Protein AF-A0A944D0E1-F1 (afdb_monomer)

Nearest PDB structures (foldseek):
  8qzp-assembly1_A  TM=6.921E-01  e=5.149E-03  Ananas comosus
  8gmf-assembly4_H  TM=6.195E-01  e=2.516E-02  Mycobacterium tuberculosis H37Rv
  8s97-assembly1_A-2  TM=7.327E-01  e=6.931E-02  Mycobacterium tuberculosis H37Rv
  8rz0-assembly1_A  TM=4.735E-01  e=7.736E+00  synthetic construct

Solvent-accessible surface area (backbone atoms only — not comparable to full-atom values): 18863 Å² total; per-residue (Å²): 140,82,71,58,66,73,52,46,46,52,49,49,50,52,54,46,49,49,53,45,51,53,53,35,55,78,67,66,47,56,80,40,68,66,52,39,52,51,52,51,54,48,52,52,55,73,66,52,71,88,48,72,65,57,47,55,55,54,50,51,52,51,50,50,54,50,36,54,51,30,43,76,70,69,34,50,66,60,28,51,54,48,49,47,51,53,50,56,48,51,51,55,46,57,60,67,59,81,51,96,65,71,74,81,84,77,46,45,34,42,62,56,96,93,43,46,29,40,46,82,29,47,46,85,60,45,43,64,53,86,46,58,62,59,50,56,31,33,43,70,76,41,84,53,71,66,48,54,53,38,28,55,52,24,22,60,60,22,40,60,73,49,73,70,57,49,50,52,38,54,48,31,50,77,70,65,55,53,70,69,58,48,52,40,52,53,31,50,52,52,52,74,69,61,78,63,62,42,43,64,71,38,53,82,50,93,89,51,55,73,66,58,38,48,53,21,44,46,49,48,43,26,56,50,27,19,48,50,18,37,52,41,39,50,49,20,44,54,75,25,91,93,39,55,36,72,86,61,35,58,100,79,50,41,70,64,57,29,32,41,33,18,24,57,52,94,66,54,73,68,54,51,52,51,53,44,33,52,52,52,65,64,68,61,72,41,76,37,75,28,54,44,38,25,48,54,34,44,74,74,39,32,28,64,44,58,13,49,41,53,13,48,73,59,29,67,38,61,95,51,68,31,42,62,58,49,53,51,50,52,52,52,49,53,74,69,63,75,67,78,81,72,86,125

Structure (mmCIF, N/CA/C/O backbone):
data_AF-A0A944D0E1-F1
#
_entry.id   AF-A0A944D0E1-F1
#
loop_
_atom_site.group_PDB
_atom_site.id
_atom_site.type_symbol
_atom_site.label_atom_id
_atom_site.label_alt_id
_atom_site.label_comp_id
_atom_site.label_asym_id
_atom_site.label_entity_id
_atom_site.label_seq_id
_atom_site.pdbx_PDB_ins_code
_atom_site.Cartn_x
_atom_site.Cartn_y
_atom_site.Cartn_z
_atom_site.occupancy
_atom_site.B_iso_or_equiv
_atom_site.auth_seq_id
_atom_site.auth_comp_id
_atom_site.auth_asym_id
_atom_site.auth_atom_id
_atom_site.pdbx_PDB_model_num
ATOM 1 N N . MET A 1 1 ? 12.130 14.150 -18.061 1.00 33.00 1 MET A N 1
ATOM 2 C CA . MET A 1 1 ? 12.531 12.974 -18.877 1.00 33.00 1 MET A CA 1
ATOM 3 C C . MET A 1 1 ? 13.533 12.059 -18.146 1.00 33.00 1 MET A C 1
ATOM 5 O O . MET A 1 1 ? 14.531 11.668 -18.727 1.00 33.00 1 MET A O 1
ATOM 9 N N . LYS A 1 2 ? 13.286 11.690 -16.877 1.00 35.06 2 LYS A N 1
ATOM 10 C CA . LYS A 1 2 ? 14.261 10.972 -16.020 1.00 35.06 2 LYS A CA 1
ATOM 11 C C . LYS A 1 2 ? 13.824 9.551 -15.591 1.00 35.06 2 LYS A C 1
ATOM 13 O O . LYS A 1 2 ? 14.608 8.860 -14.962 1.00 35.06 2 LYS A O 1
ATOM 18 N N . SER A 1 3 ? 12.621 9.086 -15.965 1.00 35.12 3 SER A N 1
ATOM 19 C CA . SER A 1 3 ? 12.131 7.716 -15.681 1.00 35.12 3 SER A CA 1
ATOM 20 C C . SER A 1 3 ? 12.400 6.697 -16.796 1.00 35.12 3 SER A C 1
ATOM 22 O O . SER A 1 3 ? 12.154 5.510 -16.613 1.00 35.12 3 SER A O 1
ATOM 24 N N . ARG A 1 4 ? 12.906 7.130 -17.960 1.00 37.34 4 ARG A N 1
ATOM 25 C CA . ARG A 1 4 ? 13.028 6.252 -19.134 1.00 37.34 4 ARG A CA 1
ATOM 26 C C . ARG A 1 4 ? 14.186 5.250 -19.021 1.00 37.34 4 ARG A C 1
ATOM 28 O O . ARG A 1 4 ? 13.999 4.116 -19.426 1.00 37.34 4 ARG A O 1
ATOM 35 N N . SER A 1 5 ? 15.334 5.590 -18.426 1.00 45.06 5 SER A N 1
ATOM 36 C CA . SER A 1 5 ? 16.509 4.690 -18.427 1.00 45.06 5 SER A CA 1
ATOM 37 C C . SER A 1 5 ? 16.342 3.441 -17.547 1.00 45.06 5 SER A C 1
ATOM 39 O O . SER A 1 5 ? 16.677 2.343 -17.983 1.00 45.06 5 SER A O 1
ATOM 41 N N . ASN A 1 6 ? 15.755 3.577 -16.349 1.00 45.25 6 ASN A N 1
ATOM 42 C CA . ASN A 1 6 ? 15.501 2.444 -15.444 1.00 45.25 6 ASN A CA 1
ATOM 43 C C . ASN A 1 6 ? 14.431 1.470 -15.971 1.00 45.25 6 ASN A C 1
ATOM 45 O O . ASN A 1 6 ? 14.487 0.277 -15.683 1.00 45.25 6 ASN A O 1
ATOM 49 N N . ILE A 1 7 ? 13.473 1.973 -16.756 1.00 54.41 7 ILE A N 1
ATOM 50 C CA . ILE A 1 7 ? 12.466 1.152 -17.442 1.00 54.41 7 ILE A CA 1
ATOM 51 C C . ILE A 1 7 ? 13.093 0.449 -18.656 1.00 54.41 7 ILE A C 1
ATOM 53 O O . ILE A 1 7 ? 12.793 -0.713 -18.916 1.00 54.41 7 ILE A O 1
ATOM 57 N N . VAL A 1 8 ? 14.008 1.119 -19.364 1.00 59.72 8 VAL A N 1
ATOM 58 C CA . VAL A 1 8 ? 14.635 0.598 -20.586 1.00 59.72 8 VAL A CA 1
ATOM 59 C C . VAL A 1 8 ? 15.525 -0.611 -20.310 1.00 59.72 8 VAL A C 1
ATOM 61 O O . VAL A 1 8 ? 15.354 -1.619 -20.988 1.00 59.72 8 VAL A O 1
ATOM 64 N N . TRP A 1 9 ? 16.420 -0.587 -19.312 1.00 65.62 9 TRP A N 1
ATOM 65 C CA . TRP A 1 9 ? 17.291 -1.751 -19.082 1.00 65.62 9 TRP A CA 1
ATOM 66 C C . TRP A 1 9 ? 16.500 -2.977 -18.610 1.00 65.62 9 TRP A C 1
ATOM 68 O O . TRP A 1 9 ? 16.756 -4.070 -19.101 1.00 65.62 9 TRP A O 1
ATOM 78 N N . LYS A 1 10 ? 15.486 -2.809 -17.746 1.00 65.75 10 LYS A N 1
ATOM 79 C CA . LYS A 1 10 ? 14.598 -3.912 -17.339 1.00 65.75 10 LYS A CA 1
ATOM 80 C C . LYS A 1 10 ? 13.758 -4.446 -18.499 1.00 65.75 10 LYS A C 1
ATOM 82 O O . LYS A 1 10 ? 13.612 -5.656 -18.607 1.00 65.75 10 LYS A O 1
ATOM 87 N N . SER A 1 11 ? 13.251 -3.577 -19.377 1.00 63.34 11 SER A N 1
ATOM 88 C CA . SER A 1 11 ? 12.572 -4.004 -20.610 1.00 63.34 11 SER A CA 1
ATOM 89 C C . SER A 1 11 ? 13.511 -4.824 -21.488 1.00 63.34 11 SER A C 1
ATOM 91 O O . SER A 1 11 ? 13.128 -5.895 -21.941 1.00 63.34 11 SER A O 1
ATOM 93 N N . ILE A 1 12 ? 14.765 -4.381 -21.647 1.00 67.50 12 ILE A N 1
ATOM 94 C CA . ILE A 1 12 ? 15.793 -5.135 -22.371 1.00 67.50 12 ILE A CA 1
ATOM 95 C C . ILE A 1 12 ? 16.002 -6.500 -21.708 1.00 67.50 12 ILE A C 1
ATOM 97 O O . ILE A 1 12 ? 15.982 -7.503 -22.411 1.00 67.50 12 ILE A O 1
ATOM 101 N N . VAL A 1 13 ? 16.132 -6.580 -20.377 1.00 69.81 13 VAL A N 1
ATOM 102 C CA . VAL A 1 13 ? 16.257 -7.863 -19.656 1.00 69.81 13 VAL A CA 1
ATOM 103 C C . VAL A 1 13 ? 15.054 -8.777 -19.897 1.00 69.81 13 VAL A C 1
ATOM 105 O O . VAL A 1 13 ? 15.244 -9.952 -20.201 1.00 69.81 13 VAL A O 1
ATOM 108 N N . ILE A 1 14 ? 13.832 -8.255 -19.785 1.00 66.56 14 ILE A N 1
ATOM 109 C CA . ILE A 1 14 ? 12.594 -9.024 -19.976 1.00 66.56 14 ILE A CA 1
ATOM 110 C C . ILE A 1 14 ? 12.500 -9.541 -21.415 1.00 66.56 14 ILE A C 1
ATOM 112 O O . ILE A 1 14 ? 12.220 -10.720 -21.621 1.00 66.56 14 ILE A O 1
ATOM 116 N N . ASP A 1 15 ? 12.792 -8.704 -22.410 1.00 69.62 15 ASP A N 1
ATOM 117 C CA . ASP A 1 15 ? 12.773 -9.099 -23.821 1.00 69.62 15 ASP A CA 1
ATOM 118 C C . ASP A 1 15 ? 13.872 -10.119 -24.146 1.00 69.62 15 ASP A C 1
ATOM 120 O O . ASP A 1 15 ? 13.651 -11.057 -24.911 1.00 69.62 15 ASP A O 1
ATOM 124 N N . THR A 1 16 ? 15.050 -9.969 -23.535 1.00 70.44 16 THR A N 1
ATOM 125 C CA . THR A 1 16 ? 16.159 -10.935 -23.623 1.00 70.44 16 THR A CA 1
ATOM 126 C C . THR A 1 16 ? 15.729 -12.285 -23.073 1.00 70.44 16 THR A C 1
ATOM 128 O O . THR A 1 16 ? 15.915 -13.311 -23.719 1.00 70.44 16 THR A O 1
ATOM 131 N N . TYR A 1 17 ? 15.118 -12.280 -21.890 1.00 74.19 17 TYR A N 1
ATOM 132 C CA . TYR A 1 17 ? 14.636 -13.481 -21.232 1.00 74.19 17 TYR A CA 1
ATOM 133 C C . TYR A 1 17 ? 13.541 -14.176 -22.047 1.00 74.19 17 TYR A C 1
ATOM 135 O O . TYR A 1 17 ? 13.653 -15.376 -22.280 1.00 74.19 17 TYR A O 1
ATOM 143 N N . ARG A 1 18 ? 12.547 -13.438 -22.563 1.00 73.69 18 ARG A N 1
ATOM 144 C CA . ARG A 1 18 ? 11.500 -14.008 -23.430 1.00 73.69 18 ARG A CA 1
ATOM 145 C C . ARG A 1 18 ? 12.099 -14.696 -24.653 1.00 73.69 18 ARG A C 1
ATOM 147 O O . ARG A 1 18 ? 11.785 -15.851 -24.897 1.00 73.69 18 ARG A O 1
ATOM 154 N N . LYS A 1 19 ? 13.045 -14.047 -25.341 1.00 77.62 19 LYS A N 1
ATOM 155 C CA . LYS A 1 19 ? 13.747 -14.648 -26.489 1.00 77.62 19 LYS A CA 1
ATOM 156 C C . LYS A 1 19 ? 14.469 -15.943 -26.120 1.00 77.62 19 LYS A C 1
ATOM 158 O O . LYS A 1 19 ? 14.400 -16.904 -26.873 1.00 77.62 19 LYS A O 1
ATOM 163 N N . ILE A 1 20 ? 15.150 -15.979 -24.974 1.00 78.12 20 ILE A N 1
ATOM 164 C CA . ILE A 1 20 ? 15.855 -17.183 -24.509 1.00 78.12 20 ILE A CA 1
ATOM 165 C C . ILE A 1 20 ? 14.860 -18.301 -24.193 1.00 78.12 20 ILE A C 1
ATOM 167 O O . ILE A 1 20 ? 15.083 -19.433 -24.605 1.00 78.12 20 ILE A O 1
ATOM 171 N N . VAL A 1 21 ? 13.761 -18.000 -23.499 1.00 77.50 21 VAL A N 1
ATOM 172 C CA . VAL A 1 21 ? 12.719 -18.989 -23.185 1.00 77.50 21 VAL A CA 1
ATOM 173 C C . VAL A 1 21 ? 12.080 -19.533 -24.457 1.00 77.50 21 VAL A C 1
ATOM 175 O O . VAL A 1 21 ? 11.965 -20.747 -24.587 1.00 77.50 21 VAL A O 1
ATOM 178 N N . ASP A 1 22 ? 11.748 -18.670 -25.418 1.00 78.44 22 ASP A N 1
ATOM 179 C CA . ASP A 1 22 ? 11.188 -19.076 -26.709 1.00 78.44 22 ASP A CA 1
ATOM 180 C C . ASP A 1 22 ? 12.164 -19.992 -27.470 1.00 78.44 22 ASP A C 1
ATOM 182 O O . ASP A 1 22 ? 11.765 -21.022 -28.014 1.00 78.44 22 ASP A O 1
ATOM 186 N N . MET A 1 23 ? 13.465 -19.672 -27.448 1.00 83.31 23 MET A N 1
ATOM 187 C CA . MET A 1 23 ? 14.516 -20.501 -28.047 1.00 83.31 23 MET A CA 1
ATOM 188 C C . MET A 1 23 ? 14.662 -21.859 -27.344 1.00 83.31 23 MET A C 1
ATOM 190 O O . MET A 1 23 ? 14.756 -22.883 -28.018 1.00 83.31 23 MET A O 1
ATOM 194 N N . LEU A 1 24 ? 14.661 -21.892 -26.008 1.00 81.69 24 LEU A N 1
ATOM 195 C CA . LEU A 1 24 ? 14.749 -23.131 -25.227 1.00 81.69 24 LEU A CA 1
ATOM 196 C C . LEU A 1 24 ? 13.498 -24.010 -25.413 1.00 81.69 24 LEU A C 1
ATOM 198 O O . LEU A 1 24 ? 13.616 -25.231 -25.522 1.00 81.69 24 LEU A O 1
ATOM 202 N N . ALA A 1 25 ? 12.313 -23.398 -25.489 1.00 81.75 25 ALA A N 1
ATOM 203 C CA . ALA A 1 25 ? 11.046 -24.083 -25.731 1.00 81.75 25 ALA A CA 1
ATOM 204 C C . ALA A 1 25 ? 10.991 -24.697 -27.135 1.00 81.75 25 ALA A C 1
ATOM 206 O O . ALA A 1 25 ? 10.622 -25.860 -27.278 1.00 81.75 25 ALA A O 1
ATOM 207 N N . ALA A 1 26 ? 11.422 -23.953 -28.159 1.00 83.62 26 ALA A N 1
ATOM 208 C CA . ALA A 1 26 ? 11.447 -24.421 -29.546 1.00 83.62 26 ALA A CA 1
ATOM 209 C C . ALA A 1 26 ? 12.362 -25.640 -29.770 1.00 83.62 26 ALA A C 1
ATOM 211 O O . ALA A 1 26 ? 12.171 -26.377 -30.733 1.00 83.62 26 ALA A O 1
ATOM 212 N N . HIS A 1 27 ? 13.337 -25.856 -28.884 1.00 84.19 27 HIS A N 1
ATOM 213 C CA . HIS A 1 27 ? 14.268 -26.984 -28.940 1.00 84.19 27 HIS A CA 1
ATOM 214 C C . HIS A 1 27 ? 13.962 -28.073 -27.898 1.00 84.19 27 HIS A C 1
ATOM 216 O O . HIS A 1 27 ? 14.761 -28.991 -27.735 1.00 84.19 27 HIS A O 1
ATOM 222 N N . SER A 1 28 ? 12.833 -27.978 -27.182 1.00 83.75 28 SER A N 1
ATOM 223 C CA . SER A 1 28 ? 12.394 -28.955 -26.170 1.00 83.75 28 SER A CA 1
ATOM 224 C C . SER A 1 28 ? 13.426 -29.245 -25.069 1.00 83.75 28 SER A C 1
ATOM 226 O O . SER A 1 28 ? 13.434 -30.321 -24.482 1.00 83.75 28 SER A O 1
ATOM 228 N N . VAL A 1 29 ? 14.296 -28.281 -24.750 1.00 82.44 29 VAL A N 1
ATOM 229 C CA . VAL A 1 29 ? 15.349 -28.444 -23.727 1.00 82.44 29 VAL A CA 1
ATOM 230 C C . VAL A 1 29 ? 14.943 -27.915 -22.347 1.00 82.44 29 VAL A C 1
ATOM 232 O O . VAL A 1 29 ? 15.695 -28.061 -21.389 1.00 82.44 29 VAL A O 1
ATOM 235 N N . LEU A 1 30 ? 13.752 -27.316 -22.218 1.00 76.06 30 LEU A N 1
ATOM 236 C CA . LEU A 1 30 ? 13.218 -26.817 -20.938 1.00 76.06 30 LEU A CA 1
ATOM 237 C C . LEU A 1 30 ? 12.862 -27.925 -19.936 1.00 76.06 30 LEU A C 1
ATOM 239 O O . LEU A 1 30 ? 12.715 -27.634 -18.751 1.00 76.06 30 LEU A O 1
ATOM 243 N N . GLU A 1 31 ? 12.720 -29.167 -20.402 1.00 77.19 31 GLU A N 1
ATOM 244 C CA . GLU A 1 31 ? 12.475 -30.339 -19.553 1.00 77.19 31 GLU A CA 1
ATOM 245 C C . GLU A 1 31 ? 13.750 -30.817 -18.836 1.00 77.19 31 GLU A C 1
ATOM 247 O O . GLU A 1 31 ? 13.667 -31.589 -17.882 1.00 77.19 31 GLU A O 1
ATOM 252 N N . ASP A 1 32 ? 14.932 -30.336 -19.250 1.00 85.69 32 ASP A N 1
ATOM 253 C CA . ASP A 1 32 ? 16.182 -30.613 -18.546 1.00 85.69 32 ASP A CA 1
ATOM 254 C C . ASP A 1 32 ? 16.179 -29.909 -17.172 1.00 85.69 32 ASP A C 1
ATOM 256 O O . ASP A 1 32 ? 16.080 -28.678 -17.116 1.00 85.69 32 ASP A O 1
ATOM 260 N N . PRO A 1 33 ? 16.330 -30.644 -16.052 1.00 76.75 33 PRO A N 1
ATOM 261 C CA . PRO A 1 33 ? 16.203 -30.075 -14.709 1.00 76.75 33 PRO A CA 1
ATOM 262 C C . PRO A 1 33 ? 17.185 -28.934 -14.420 1.00 76.75 33 PRO A C 1
ATOM 264 O O . PRO A 1 33 ? 16.845 -27.994 -13.706 1.00 76.75 33 PRO A O 1
ATOM 267 N N . ILE A 1 34 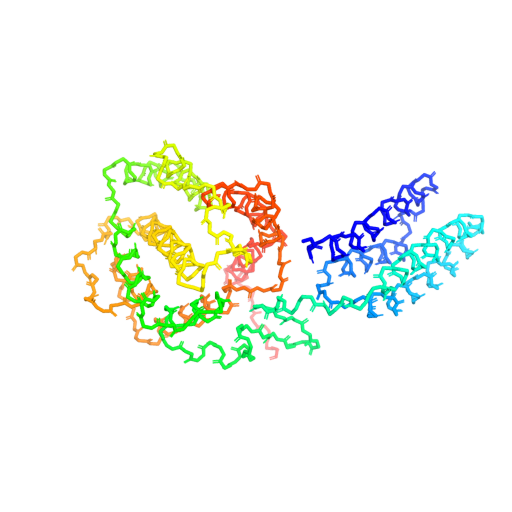? 18.388 -28.989 -15.002 1.00 79.50 34 ILE A N 1
ATOM 268 C CA . ILE A 1 34 ? 19.425 -27.968 -14.811 1.00 79.50 34 ILE A CA 1
ATOM 269 C C . ILE A 1 34 ? 19.078 -26.717 -15.622 1.00 79.50 34 ILE A C 1
ATOM 271 O O . ILE A 1 34 ? 19.204 -25.602 -15.121 1.00 79.50 34 ILE A O 1
ATOM 275 N N . ILE A 1 35 ? 18.590 -26.875 -16.856 1.00 80.19 35 ILE A N 1
ATOM 276 C CA . ILE A 1 35 ? 18.081 -25.747 -17.653 1.00 80.19 35 ILE A CA 1
ATOM 277 C C . ILE A 1 35 ? 16.868 -25.107 -16.969 1.00 80.19 35 ILE A C 1
ATOM 279 O O . ILE A 1 35 ? 16.771 -23.880 -16.934 1.00 80.19 35 ILE A O 1
ATOM 283 N N . HIS A 1 36 ? 15.986 -25.906 -16.368 1.00 73.94 36 HIS A N 1
ATOM 284 C CA . HIS A 1 36 ? 14.840 -25.412 -15.610 1.00 73.94 36 HIS A CA 1
ATOM 285 C C . HIS A 1 36 ? 15.253 -24.628 -14.351 1.00 73.94 36 HIS A C 1
ATOM 287 O O . HIS A 1 36 ? 14.722 -23.550 -14.082 1.00 73.94 36 HIS A O 1
ATOM 293 N N . GLU A 1 37 ? 16.247 -25.109 -13.604 1.00 76.94 37 GLU A N 1
ATOM 294 C CA . GLU A 1 37 ? 16.800 -24.396 -12.448 1.00 76.94 37 GLU A CA 1
ATOM 295 C C . GLU A 1 37 ? 17.463 -23.070 -12.860 1.00 76.94 37 GLU A C 1
ATOM 297 O O . GLU A 1 37 ? 17.233 -22.024 -12.249 1.00 76.94 37 GLU A O 1
ATOM 302 N N . LEU A 1 38 ? 18.248 -23.081 -13.942 1.00 74.56 38 LEU A N 1
ATOM 303 C CA . LEU A 1 38 ? 18.855 -21.871 -14.502 1.00 74.56 38 LEU A CA 1
ATOM 304 C C . LEU A 1 38 ? 17.791 -20.870 -14.960 1.00 74.56 38 LEU A C 1
ATOM 306 O O . LEU A 1 38 ? 17.942 -19.669 -14.743 1.00 74.56 38 LEU A O 1
ATOM 310 N N . HIS A 1 39 ? 16.697 -21.360 -15.537 1.00 68.94 39 HIS A N 1
ATOM 311 C CA . HIS A 1 39 ? 15.541 -20.563 -15.924 1.00 68.94 39 HIS A CA 1
ATOM 312 C C . HIS A 1 39 ? 14.881 -19.869 -14.717 1.00 68.94 39 HIS A C 1
ATOM 314 O O . HIS A 1 39 ? 14.633 -18.662 -14.777 1.00 68.94 39 HIS A O 1
ATOM 320 N N . ILE A 1 40 ? 14.695 -20.573 -13.596 1.00 71.31 40 ILE A N 1
ATOM 321 C CA . ILE A 1 40 ? 14.204 -19.989 -12.335 1.00 71.31 40 ILE A CA 1
ATOM 322 C C . ILE A 1 40 ? 15.177 -18.928 -11.804 1.00 71.31 40 ILE A C 1
ATOM 324 O O . ILE A 1 40 ? 14.767 -17.823 -11.456 1.00 71.31 40 ILE A O 1
ATOM 328 N N . ARG A 1 41 ? 16.486 -19.200 -11.833 1.00 71.50 41 ARG A N 1
ATOM 329 C CA . ARG A 1 41 ? 17.509 -18.238 -11.387 1.00 71.50 41 ARG A CA 1
ATOM 330 C C . ARG A 1 41 ? 17.552 -16.968 -12.241 1.00 71.50 41 ARG A C 1
ATOM 332 O O . ARG A 1 41 ? 17.913 -15.909 -11.727 1.00 71.50 41 ARG A O 1
ATOM 339 N N . ILE A 1 42 ? 17.179 -17.041 -13.522 1.00 67.06 42 ILE A N 1
ATOM 340 C CA . ILE A 1 42 ? 17.002 -15.847 -14.362 1.00 67.06 42 ILE A CA 1
ATOM 341 C C . ILE A 1 42 ? 15.772 -15.057 -13.911 1.00 67.06 42 ILE A C 1
ATOM 343 O O . ILE A 1 42 ? 15.877 -13.842 -13.767 1.00 67.06 42 ILE A O 1
ATOM 347 N N . ILE A 1 43 ? 14.642 -15.719 -13.638 1.00 64.50 43 ILE A N 1
ATOM 348 C CA . ILE A 1 43 ? 13.433 -15.069 -13.102 1.00 64.50 43 ILE A CA 1
ATOM 349 C C . ILE A 1 43 ? 13.754 -14.340 -11.790 1.00 64.50 43 ILE A C 1
ATOM 351 O O . ILE A 1 43 ? 13.425 -13.162 -11.643 1.00 64.50 43 ILE A O 1
ATOM 355 N N . ASP A 1 44 ? 14.466 -14.992 -10.871 1.00 63.78 44 ASP A N 1
ATOM 356 C CA . ASP A 1 44 ? 14.902 -14.387 -9.608 1.00 63.78 44 ASP A CA 1
ATOM 357 C C . ASP A 1 44 ? 15.821 -13.186 -9.833 1.00 63.78 44 ASP A C 1
ATOM 359 O O . ASP A 1 44 ? 15.718 -12.170 -9.144 1.00 63.78 44 ASP A O 1
ATOM 363 N N . LEU A 1 45 ? 16.699 -13.266 -10.835 1.00 63.56 45 LEU A N 1
ATOM 364 C CA . LEU A 1 45 ? 17.569 -12.162 -11.210 1.00 63.56 45 LEU A CA 1
ATOM 365 C C . LEU A 1 45 ? 16.773 -10.961 -11.748 1.00 63.56 45 LEU A C 1
ATOM 367 O O . LEU A 1 45 ? 17.079 -9.826 -11.379 1.00 63.56 45 LEU A O 1
ATOM 371 N N . VAL A 1 46 ? 15.741 -11.201 -12.565 1.00 59.12 46 VAL A N 1
ATOM 372 C CA . VAL A 1 46 ? 14.821 -10.163 -13.073 1.00 59.12 46 VAL A CA 1
ATOM 373 C C . VAL A 1 46 ? 13.998 -9.541 -11.939 1.00 59.12 46 VAL A C 1
ATOM 375 O O . VAL A 1 46 ? 13.780 -8.327 -11.929 1.00 59.12 46 VAL A O 1
ATOM 378 N N . ASN A 1 47 ? 13.581 -10.355 -10.968 1.00 55.38 47 ASN A N 1
ATOM 379 C CA . ASN A 1 47 ? 12.804 -9.925 -9.806 1.00 55.38 47 ASN A CA 1
ATOM 380 C C . ASN A 1 47 ? 13.657 -9.231 -8.730 1.00 55.38 47 ASN A C 1
ATOM 382 O O . ASN A 1 47 ? 13.124 -8.472 -7.919 1.00 55.38 47 ASN A O 1
ATOM 386 N N . SER A 1 48 ? 14.977 -9.445 -8.717 1.00 52.75 48 SER A N 1
ATOM 387 C CA . SER A 1 48 ? 15.887 -8.773 -7.787 1.00 52.75 48 SER A CA 1
ATOM 388 C C . SER A 1 48 ? 16.048 -7.292 -8.155 1.00 52.75 48 SER A C 1
ATOM 390 O O . SER A 1 48 ? 16.600 -6.906 -9.188 1.00 52.75 48 SER A O 1
ATOM 392 N N . ASN A 1 49 ? 15.495 -6.422 -7.314 1.00 52.22 49 ASN A N 1
ATOM 393 C CA . ASN A 1 49 ? 15.401 -4.999 -7.595 1.00 52.22 49 ASN A CA 1
ATOM 394 C C . ASN A 1 49 ? 16.725 -4.251 -7.319 1.00 52.22 49 ASN A C 1
ATOM 396 O O . ASN A 1 49 ? 17.199 -4.200 -6.189 1.00 52.22 49 ASN A O 1
ATOM 400 N N . HIS A 1 50 ? 17.238 -3.579 -8.362 1.00 52.91 50 HIS A N 1
ATOM 401 C CA . HIS A 1 50 ? 18.074 -2.358 -8.313 1.00 52.91 50 HIS A CA 1
ATOM 402 C C . HIS A 1 50 ? 19.608 -2.443 -8.388 1.00 52.91 50 HIS A C 1
ATOM 404 O O . HIS A 1 50 ? 20.268 -1.467 -8.036 1.00 52.91 50 HIS A O 1
ATOM 410 N N . ASN A 1 51 ? 20.210 -3.494 -8.954 1.00 63.00 51 ASN A N 1
ATOM 411 C CA . ASN A 1 51 ? 21.646 -3.432 -9.264 1.00 63.00 51 ASN A CA 1
ATOM 412 C C . ASN A 1 51 ? 21.993 -4.005 -10.651 1.00 63.00 51 ASN A C 1
ATOM 414 O O . ASN A 1 51 ? 22.126 -5.211 -10.829 1.00 63.00 51 ASN A O 1
ATOM 418 N N . GLN A 1 52 ? 22.175 -3.118 -11.637 1.00 66.00 52 GLN A N 1
ATOM 419 C CA . GLN A 1 52 ? 22.582 -3.446 -13.013 1.00 66.00 52 GLN A CA 1
ATOM 420 C C . GLN A 1 52 ? 23.971 -4.101 -13.085 1.00 66.00 52 GLN A C 1
ATOM 422 O O . GLN A 1 52 ? 24.233 -4.912 -13.976 1.00 66.00 52 GLN A O 1
ATOM 427 N N . GLN A 1 53 ? 24.876 -3.763 -12.164 1.00 68.88 53 GLN A N 1
ATOM 428 C CA . GLN A 1 53 ? 26.197 -4.383 -12.088 1.00 68.88 53 GLN A CA 1
ATOM 429 C C . GLN A 1 53 ? 26.081 -5.822 -11.575 1.00 68.88 53 GLN A C 1
ATOM 431 O O . GLN A 1 53 ? 26.596 -6.737 -12.211 1.00 68.88 53 GLN A O 1
ATOM 436 N N . LEU A 1 54 ? 25.294 -6.034 -10.518 1.00 64.56 54 LEU A N 1
ATOM 437 C CA . LEU A 1 54 ? 24.987 -7.367 -9.999 1.00 64.56 54 LEU A CA 1
ATOM 438 C C . LEU A 1 54 ? 24.218 -8.214 -11.024 1.00 64.56 54 LEU A C 1
ATOM 440 O O . LEU A 1 54 ? 24.498 -9.401 -11.169 1.00 64.56 54 LEU A O 1
ATOM 444 N N . PHE A 1 55 ? 23.295 -7.602 -11.779 1.00 69.94 55 PHE A N 1
ATOM 445 C CA . PHE A 1 55 ? 22.648 -8.234 -12.929 1.00 69.94 55 PHE A CA 1
ATOM 446 C C . PHE A 1 55 ? 23.692 -8.714 -13.935 1.00 69.94 55 PHE A C 1
ATOM 448 O O . PHE A 1 55 ? 23.693 -9.881 -14.306 1.00 69.94 55 PHE A O 1
ATOM 455 N N . ASN A 1 56 ? 24.618 -7.843 -14.340 1.00 72.38 56 ASN A N 1
ATOM 456 C CA . ASN A 1 56 ? 25.674 -8.196 -15.286 1.00 72.38 56 ASN A CA 1
ATOM 457 C C . ASN A 1 56 ? 26.588 -9.317 -14.775 1.00 72.38 56 ASN A C 1
ATOM 459 O O . ASN A 1 56 ? 26.988 -10.174 -15.559 1.00 72.38 56 ASN A O 1
ATOM 463 N N . GLU A 1 57 ? 26.935 -9.316 -13.491 1.00 74.44 57 GLU A N 1
ATOM 464 C CA . GLU A 1 57 ? 27.784 -10.339 -12.874 1.00 74.44 57 GLU A CA 1
ATOM 465 C C . GLU A 1 57 ? 27.066 -11.687 -12.775 1.00 74.44 57 GLU A C 1
ATOM 467 O O . GLU A 1 57 ? 27.584 -12.699 -13.247 1.00 74.44 57 GLU A O 1
ATOM 472 N N . ARG A 1 58 ? 25.835 -11.708 -12.256 1.00 73.62 58 ARG A N 1
ATOM 473 C CA . ARG A 1 58 ? 25.041 -12.940 -12.142 1.00 73.62 58 ARG A CA 1
ATOM 474 C C . ARG A 1 58 ? 24.615 -13.482 -13.506 1.00 73.62 58 ARG A C 1
ATOM 476 O O . ARG A 1 58 ? 24.640 -14.693 -13.706 1.00 73.62 58 ARG A O 1
ATOM 483 N N . ALA A 1 59 ? 24.295 -12.615 -14.467 1.00 73.94 59 ALA A N 1
ATOM 484 C CA . ALA A 1 59 ? 23.960 -13.019 -15.831 1.00 73.94 59 ALA A CA 1
ATOM 485 C C . ALA A 1 59 ? 25.154 -13.649 -16.561 1.00 73.94 59 ALA A C 1
ATOM 487 O O . ALA A 1 59 ? 24.954 -14.578 -17.339 1.00 73.94 59 ALA A O 1
ATOM 488 N N . LYS A 1 60 ? 26.396 -13.200 -16.307 1.00 80.25 60 LYS A N 1
ATOM 489 C CA . LYS A 1 60 ? 27.599 -13.871 -16.840 1.00 80.25 60 LYS A CA 1
ATOM 490 C C . LYS A 1 60 ? 27.682 -15.312 -16.359 1.00 80.25 60 LYS A C 1
ATOM 492 O O . LYS A 1 60 ? 27.928 -16.201 -17.168 1.00 80.25 60 LYS A O 1
ATOM 497 N N . GLU A 1 61 ? 27.471 -15.523 -15.065 1.00 82.31 61 GLU A N 1
ATOM 498 C CA . GLU A 1 61 ? 27.585 -16.849 -14.467 1.00 82.31 61 GLU A CA 1
ATOM 499 C C . GLU A 1 61 ? 26.467 -17.782 -14.940 1.00 82.31 61 GLU A C 1
ATOM 501 O O . GLU A 1 61 ? 26.736 -18.906 -15.354 1.00 82.31 61 GLU A O 1
ATOM 506 N N . ILE A 1 62 ? 25.225 -17.295 -14.989 1.00 78.88 62 ILE A N 1
ATOM 507 C CA . ILE A 1 62 ? 24.102 -18.058 -15.545 1.00 78.88 62 ILE A CA 1
ATOM 508 C C . ILE A 1 62 ? 24.346 -18.393 -17.022 1.00 78.88 62 ILE A C 1
ATOM 510 O O . ILE A 1 62 ? 24.150 -19.534 -17.429 1.00 78.88 62 ILE A O 1
ATOM 514 N N . ASN A 1 63 ? 24.820 -17.434 -17.825 1.00 82.94 63 ASN A N 1
ATOM 515 C CA . ASN A 1 63 ? 25.136 -17.666 -19.234 1.00 82.94 63 ASN A CA 1
ATOM 516 C C . ASN A 1 63 ? 26.237 -18.719 -19.413 1.00 82.94 63 ASN A C 1
ATOM 518 O O . ASN A 1 63 ? 26.148 -19.561 -20.301 1.00 82.94 63 ASN A O 1
ATOM 522 N N . ARG A 1 64 ? 27.268 -18.697 -18.559 1.00 87.69 64 ARG A N 1
ATOM 523 C CA . ARG A 1 64 ? 28.338 -19.701 -18.563 1.00 87.69 64 ARG A CA 1
ATOM 524 C C . ARG A 1 64 ? 27.772 -21.100 -18.309 1.00 87.69 64 ARG A C 1
ATOM 526 O O . ARG A 1 64 ? 28.022 -22.000 -19.105 1.00 87.69 64 ARG A O 1
ATOM 533 N N . GLN A 1 65 ? 26.965 -21.252 -17.258 1.00 86.44 65 GLN A N 1
ATOM 534 C CA . GLN A 1 65 ? 26.344 -22.530 -16.892 1.00 86.44 65 GLN A CA 1
ATOM 535 C C . GLN A 1 65 ? 25.377 -23.029 -17.978 1.00 86.44 65 GLN A C 1
ATOM 537 O O . GLN A 1 65 ? 25.401 -24.203 -18.344 1.00 86.44 65 GLN A O 1
ATOM 542 N N . LEU A 1 66 ? 24.580 -22.128 -18.559 1.00 83.94 66 LEU A N 1
ATOM 543 C CA . LEU A 1 66 ? 23.651 -22.448 -19.642 1.00 83.94 66 LEU A CA 1
ATOM 544 C C . LEU A 1 66 ? 24.391 -22.876 -20.915 1.00 83.94 66 LEU A C 1
ATOM 546 O O . LEU A 1 66 ? 24.016 -23.862 -21.544 1.00 83.94 66 LEU A O 1
ATOM 550 N N . LYS A 1 67 ? 25.480 -22.183 -21.269 1.00 87.81 67 LYS A N 1
ATOM 551 C CA . LYS A 1 67 ? 26.356 -22.543 -22.390 1.00 87.81 67 LYS A CA 1
ATOM 552 C C . LYS A 1 67 ? 26.964 -23.930 -22.205 1.00 87.81 67 LYS A C 1
ATOM 554 O O . LYS A 1 67 ? 26.885 -24.753 -23.111 1.00 87.81 67 LYS A O 1
ATOM 559 N N . GLU A 1 68 ? 27.556 -24.191 -21.044 1.00 89.00 68 GLU A N 1
ATOM 560 C CA . GLU A 1 68 ? 28.159 -25.491 -20.731 1.00 89.00 68 GLU A CA 1
ATOM 561 C C . GLU A 1 68 ? 27.127 -26.617 -20.817 1.00 89.00 68 GLU A C 1
ATOM 563 O O . GLU A 1 68 ? 27.379 -27.637 -21.466 1.00 89.00 68 GLU A O 1
ATOM 568 N N . ARG A 1 69 ? 25.932 -26.405 -20.249 1.00 88.94 69 ARG A N 1
ATOM 569 C CA . ARG A 1 69 ? 24.862 -27.405 -20.276 1.00 88.94 69 ARG A CA 1
ATOM 570 C C . ARG A 1 69 ? 24.338 -27.649 -21.689 1.00 88.94 69 ARG A C 1
ATOM 572 O O . ARG A 1 69 ? 24.264 -28.803 -22.105 1.00 88.94 69 ARG A O 1
ATOM 579 N N . LEU A 1 70 ? 24.042 -26.603 -22.457 1.00 87.88 70 LEU A N 1
ATOM 580 C CA . LEU A 1 70 ? 23.554 -26.743 -23.832 1.00 87.88 70 LEU A CA 1
ATOM 581 C C . LEU A 1 70 ? 24.578 -27.434 -24.742 1.00 87.88 70 LEU A C 1
ATOM 583 O O . LEU A 1 70 ? 24.206 -28.327 -25.499 1.00 87.88 70 LEU A O 1
ATOM 587 N N . CYS A 1 71 ? 25.866 -27.100 -24.624 1.00 88.31 71 CYS A N 1
ATOM 588 C CA . CYS A 1 71 ? 26.928 -27.813 -25.334 1.00 88.31 71 CYS A CA 1
ATOM 589 C C . CYS A 1 71 ? 26.992 -29.295 -24.936 1.00 88.31 71 CYS A C 1
ATOM 591 O O . CYS A 1 71 ? 27.127 -30.146 -25.812 1.00 88.31 71 CYS A O 1
ATOM 593 N N . SER A 1 72 ? 26.844 -29.616 -23.643 1.00 88.94 72 SER A N 1
ATOM 594 C CA . SER A 1 72 ? 26.833 -31.009 -23.166 1.00 88.94 72 SER A CA 1
ATOM 595 C C . SER A 1 72 ? 25.649 -31.824 -23.705 1.00 88.94 72 SER A C 1
ATOM 597 O O . SER A 1 72 ? 25.769 -33.030 -23.891 1.00 88.94 72 SER A O 1
ATOM 599 N N . LEU A 1 73 ? 24.533 -31.159 -24.020 1.00 87.06 73 LEU A N 1
ATOM 600 C CA . LEU A 1 73 ? 23.344 -31.751 -24.640 1.00 87.06 73 LEU A CA 1
ATOM 601 C C . LEU A 1 73 ? 23.410 -31.764 -26.181 1.00 87.06 73 LEU A C 1
ATOM 603 O O . LEU A 1 73 ? 22.403 -32.027 -26.830 1.00 87.06 73 LEU A O 1
ATOM 607 N N . GLY A 1 74 ? 24.554 -31.424 -26.789 1.00 88.44 74 GLY A N 1
ATOM 608 C CA . GLY A 1 74 ? 24.723 -31.363 -28.250 1.00 88.44 74 GLY A CA 1
ATOM 609 C C . GLY A 1 74 ? 24.118 -30.122 -28.923 1.00 88.44 74 GLY A C 1
ATOM 610 O O . GLY A 1 74 ? 24.211 -29.963 -30.139 1.00 88.44 74 GLY A O 1
ATOM 611 N N . ASN A 1 75 ? 23.556 -29.191 -28.152 1.00 87.88 75 ASN A N 1
ATOM 612 C CA . ASN A 1 75 ? 22.868 -27.989 -28.627 1.00 87.88 75 ASN A CA 1
ATOM 613 C C . ASN A 1 75 ? 23.837 -26.805 -28.825 1.00 87.88 75 ASN A C 1
ATOM 615 O O . ASN A 1 75 ? 23.629 -25.703 -28.315 1.00 87.88 75 ASN A O 1
ATOM 619 N N . ILE A 1 76 ? 24.924 -27.027 -29.574 1.00 88.25 76 ILE A N 1
ATOM 620 C CA . ILE A 1 76 ? 26.020 -26.052 -29.751 1.00 88.25 76 ILE A CA 1
ATOM 621 C C . ILE A 1 76 ? 25.526 -24.766 -30.428 1.00 88.25 76 ILE A C 1
ATOM 623 O O . ILE A 1 76 ? 25.864 -23.664 -29.999 1.00 88.25 76 ILE A O 1
ATOM 627 N N . ARG A 1 77 ? 24.692 -24.897 -31.464 1.00 85.69 77 ARG A N 1
ATOM 628 C CA . ARG A 1 77 ? 24.141 -23.752 -32.199 1.00 85.69 77 ARG A CA 1
ATOM 629 C C . ARG A 1 77 ? 23.205 -22.912 -31.328 1.00 85.69 77 ARG A C 1
ATOM 631 O O . ARG A 1 77 ? 23.385 -21.704 -31.231 1.00 85.69 77 ARG A O 1
ATOM 638 N N . LEU A 1 78 ? 22.278 -23.561 -30.625 1.00 85.06 78 LEU A N 1
ATOM 639 C CA . LEU A 1 78 ? 21.378 -22.909 -29.670 1.00 85.06 78 LEU A CA 1
ATOM 640 C C . LEU A 1 78 ? 22.159 -22.205 -28.550 1.00 85.06 78 LEU A C 1
ATOM 642 O O . LEU A 1 78 ? 21.840 -21.081 -28.171 1.00 85.06 78 LEU A O 1
ATOM 646 N N . SER A 1 79 ? 23.232 -22.831 -28.058 1.00 86.69 79 SER A N 1
ATOM 647 C CA . SER A 1 79 ? 24.129 -22.215 -27.083 1.00 86.69 79 SER A CA 1
ATOM 648 C C . SER A 1 79 ? 24.771 -20.927 -27.609 1.00 86.69 79 SER A C 1
ATOM 650 O O . SER A 1 79 ? 24.842 -19.938 -26.874 1.00 86.69 79 SER A O 1
ATOM 652 N N . GLN A 1 80 ? 25.225 -20.911 -28.864 1.00 86.94 80 GLN A N 1
ATOM 653 C CA . GLN A 1 80 ? 25.809 -19.724 -29.493 1.00 86.94 80 GLN A CA 1
ATOM 654 C C . GLN A 1 80 ? 24.768 -18.616 -29.687 1.00 86.94 80 GLN A C 1
ATOM 656 O O . GLN A 1 80 ? 25.052 -17.462 -29.371 1.00 86.94 80 GLN A O 1
ATOM 661 N N . GLU A 1 81 ? 23.562 -18.966 -30.139 1.00 84.50 81 GLU A N 1
ATOM 662 C CA . GLU A 1 81 ? 22.452 -18.028 -30.344 1.00 84.50 81 GLU A CA 1
ATOM 663 C C . GLU A 1 81 ? 22.024 -17.368 -29.022 1.00 84.50 81 GLU A C 1
ATOM 665 O O . GLU A 1 81 ? 21.989 -16.139 -28.925 1.00 84.50 81 GLU A O 1
ATOM 670 N N . ILE A 1 82 ? 21.818 -18.158 -27.963 1.00 81.00 82 ILE A N 1
ATOM 671 C CA . ILE A 1 82 ? 21.492 -17.648 -26.622 1.00 81.00 82 ILE A CA 1
ATOM 672 C C . ILE A 1 82 ? 22.635 -16.798 -26.051 1.00 81.00 82 ILE A C 1
ATOM 674 O O . ILE A 1 82 ? 22.394 -15.717 -25.508 1.00 81.00 82 ILE A O 1
ATOM 678 N N . THR A 1 83 ? 23.888 -17.241 -26.207 1.00 83.88 83 THR A N 1
ATOM 679 C CA . THR A 1 83 ? 25.060 -16.467 -25.767 1.00 83.88 83 THR A CA 1
ATOM 680 C C . THR A 1 83 ? 25.101 -15.105 -26.459 1.00 83.88 83 THR A C 1
ATOM 682 O O . THR A 1 83 ? 25.336 -14.094 -25.798 1.00 83.88 83 THR A O 1
ATOM 685 N N . GLY A 1 84 ? 24.843 -15.065 -27.771 1.00 81.81 84 GLY A N 1
ATOM 686 C CA . GLY A 1 84 ? 24.783 -13.831 -28.552 1.00 81.81 84 GLY A CA 1
ATOM 687 C C . GLY A 1 84 ? 23.692 -12.889 -28.051 1.00 81.81 84 GLY A C 1
ATOM 688 O O . GLY A 1 84 ? 23.969 -11.723 -27.780 1.00 81.81 84 GLY A O 1
ATOM 689 N N . VAL A 1 85 ? 22.484 -13.411 -27.816 1.00 81.50 85 VAL A N 1
ATOM 690 C CA . VAL A 1 85 ? 21.364 -12.644 -27.248 1.00 81.50 85 VAL A CA 1
ATOM 691 C C . VAL A 1 85 ? 21.734 -12.034 -25.892 1.00 81.50 85 VAL A C 1
ATOM 693 O O . VAL A 1 85 ? 21.473 -10.851 -25.663 1.00 81.50 85 VAL A O 1
ATOM 696 N N . ILE A 1 86 ? 22.392 -12.787 -25.006 1.00 78.62 86 ILE A N 1
ATOM 697 C CA . ILE A 1 86 ? 22.822 -12.286 -23.691 1.00 78.62 86 ILE A CA 1
ATOM 698 C C . ILE A 1 86 ? 23.920 -11.223 -23.825 1.00 78.62 86 ILE A C 1
ATOM 700 O O . ILE A 1 86 ? 23.862 -10.201 -23.140 1.00 78.62 86 ILE A O 1
ATOM 704 N N . VAL A 1 87 ? 24.914 -11.430 -24.693 1.00 80.56 87 VAL A N 1
ATOM 705 C CA . VAL A 1 87 ? 26.012 -10.472 -24.909 1.00 80.56 87 VAL A CA 1
ATOM 706 C C . VAL A 1 87 ? 25.486 -9.154 -25.472 1.00 80.56 87 VAL A C 1
ATOM 708 O O . VAL A 1 87 ? 25.713 -8.116 -24.850 1.00 80.56 87 VAL A O 1
ATOM 711 N N . SER A 1 88 ? 24.706 -9.189 -26.556 1.00 78.44 88 SER A N 1
ATOM 712 C CA . SER A 1 88 ? 24.128 -7.982 -27.161 1.00 78.44 88 SER A CA 1
ATOM 713 C C . SER A 1 88 ? 23.255 -7.211 -26.175 1.00 78.44 88 SER A C 1
ATOM 715 O O . SER A 1 88 ? 23.285 -5.983 -26.120 1.00 78.44 88 SER A O 1
ATOM 717 N N . SER A 1 89 ? 22.507 -7.923 -25.335 1.00 73.44 89 SER A N 1
ATOM 718 C CA . SER A 1 89 ? 21.648 -7.295 -24.331 1.00 73.44 89 SER A CA 1
ATOM 719 C C . SER A 1 89 ? 22.455 -6.653 -23.208 1.00 73.44 89 SER A C 1
ATOM 721 O O . SER A 1 89 ? 22.119 -5.563 -22.754 1.00 73.44 89 SER A O 1
ATOM 723 N N . ARG A 1 90 ? 23.570 -7.265 -22.794 1.00 77.00 90 ARG A N 1
ATOM 724 C CA . ARG A 1 90 ? 24.506 -6.661 -21.836 1.00 77.00 90 ARG A CA 1
ATOM 725 C C . ARG A 1 90 ? 25.189 -5.417 -22.400 1.00 77.00 90 ARG A C 1
ATOM 727 O O . ARG A 1 90 ? 25.343 -4.451 -21.659 1.00 77.00 90 ARG A O 1
ATOM 734 N N . GLU A 1 91 ? 25.554 -5.412 -23.679 1.00 76.44 91 GLU A N 1
ATOM 735 C CA . GLU A 1 91 ? 26.112 -4.239 -24.368 1.00 76.44 91 GLU A CA 1
ATOM 736 C C . GLU A 1 91 ? 25.090 -3.103 -24.468 1.00 76.44 91 GLU A C 1
ATOM 738 O O . GLU A 1 91 ? 25.405 -1.967 -24.126 1.00 76.44 91 GLU A O 1
ATOM 743 N N . LEU A 1 92 ? 23.840 -3.411 -24.831 1.00 69.50 92 LEU A N 1
ATOM 744 C CA . LEU A 1 92 ? 22.724 -2.458 -24.819 1.00 69.50 92 LEU A CA 1
ATOM 745 C C . LEU A 1 92 ? 22.510 -1.864 -23.421 1.00 69.50 92 LEU A C 1
ATOM 747 O O . LEU A 1 92 ? 22.408 -0.648 -23.268 1.00 69.50 92 LEU A O 1
ATOM 751 N N . ILE A 1 93 ? 22.503 -2.713 -22.390 1.00 69.44 93 ILE A N 1
ATOM 752 C CA . ILE A 1 93 ? 22.381 -2.304 -20.987 1.00 69.44 93 ILE A CA 1
ATOM 753 C C . ILE A 1 93 ? 23.571 -1.424 -20.576 1.00 69.44 93 ILE A C 1
ATOM 755 O O . ILE A 1 93 ? 23.367 -0.379 -19.970 1.00 69.44 93 ILE A O 1
ATOM 759 N N . GLN A 1 94 ? 24.811 -1.773 -20.922 1.00 69.69 94 GLN A N 1
ATOM 760 C CA . GLN A 1 94 ? 25.987 -0.935 -20.646 1.00 69.69 94 GLN A CA 1
ATOM 761 C C . GLN A 1 94 ? 25.955 0.395 -21.415 1.00 69.69 94 GLN A C 1
ATOM 763 O O . GLN A 1 94 ? 26.322 1.428 -20.858 1.00 69.69 94 GLN A O 1
ATOM 768 N N . GLY A 1 95 ? 25.449 0.398 -22.649 1.00 59.50 95 GLY A N 1
ATOM 769 C CA . GLY A 1 95 ? 25.259 1.589 -23.476 1.00 59.50 95 GLY A CA 1
ATOM 770 C C . GLY A 1 95 ? 24.245 2.583 -22.904 1.00 59.50 95 GLY A C 1
ATOM 771 O O . GLY A 1 95 ? 24.340 3.775 -23.191 1.00 59.50 95 GLY A O 1
ATOM 772 N N . THR A 1 96 ? 23.338 2.141 -22.021 1.00 57.81 96 THR A N 1
ATOM 773 C CA . THR A 1 96 ? 22.449 3.054 -21.277 1.00 57.81 96 THR A CA 1
ATOM 774 C C . THR A 1 96 ? 23.174 3.918 -20.227 1.00 57.81 96 THR A C 1
ATOM 776 O O . THR A 1 96 ? 22.572 4.868 -19.731 1.00 57.81 96 THR A O 1
ATOM 779 N N . ASN A 1 97 ? 24.463 3.665 -19.940 1.00 49.72 97 ASN A N 1
ATOM 780 C CA . ASN A 1 97 ? 25.282 4.426 -18.978 1.00 49.72 97 ASN A CA 1
ATOM 781 C C . ASN A 1 97 ? 26.044 5.627 -19.581 1.00 49.72 97 ASN A C 1
ATOM 783 O O . ASN A 1 97 ? 26.712 6.347 -18.843 1.00 49.72 97 ASN A O 1
ATOM 787 N N . SER A 1 98 ? 25.988 5.869 -20.899 1.00 40.94 98 SER A N 1
ATOM 788 C CA . SER A 1 98 ? 26.739 6.965 -21.557 1.00 40.94 98 SER A CA 1
ATOM 789 C C . SER A 1 98 ? 26.153 8.366 -21.323 1.00 40.94 98 SER A C 1
ATOM 791 O O . SER A 1 98 ? 26.696 9.381 -21.764 1.00 40.94 98 SER A O 1
ATOM 793 N N . HIS A 1 99 ? 25.059 8.456 -20.577 1.00 37.81 99 HIS A N 1
ATOM 79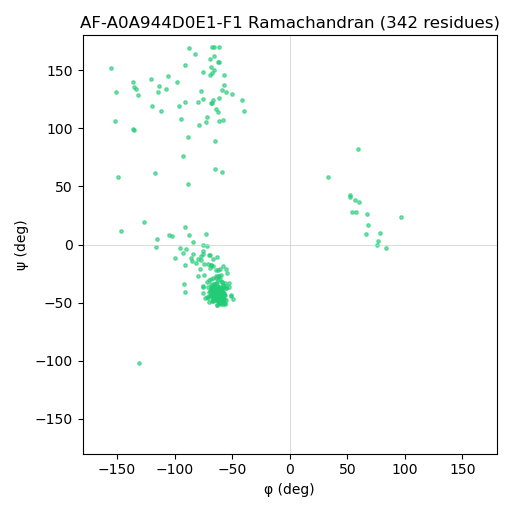4 C CA . HIS A 1 99 ? 24.629 9.690 -19.947 1.00 37.81 99 HIS A CA 1
ATOM 795 C C . HIS A 1 99 ? 24.902 9.547 -18.460 1.00 37.81 99 HIS A C 1
ATOM 797 O O . HIS A 1 99 ? 24.564 8.518 -17.889 1.00 37.81 99 HIS A O 1
ATOM 803 N N . ASN A 1 100 ? 25.500 10.573 -17.846 1.00 32.50 100 ASN A N 1
ATOM 804 C CA . ASN A 1 100 ? 25.654 10.754 -16.396 1.00 32.50 100 ASN A CA 1
ATOM 805 C C . ASN A 1 100 ? 24.274 10.770 -15.702 1.00 32.50 100 ASN A C 1
ATOM 807 O O . ASN A 1 100 ? 23.822 11.765 -15.135 1.00 32.50 100 ASN A O 1
ATOM 811 N N . THR A 1 101 ? 23.543 9.669 -15.785 1.00 32.50 101 THR A N 1
ATOM 812 C CA . THR A 1 101 ? 22.287 9.443 -15.110 1.00 32.50 101 THR A CA 1
ATOM 813 C C . THR A 1 101 ? 22.667 8.858 -13.775 1.00 32.50 101 THR A C 1
ATOM 815 O O . THR A 1 101 ? 22.838 7.648 -13.641 1.00 32.50 101 THR A O 1
ATOM 818 N N . ARG A 1 102 ? 22.808 9.739 -12.777 1.00 28.56 102 ARG A N 1
ATOM 819 C CA . ARG A 1 102 ? 22.651 9.324 -11.383 1.00 28.56 102 ARG A CA 1
ATOM 820 C C . ARG A 1 102 ? 21.444 8.380 -11.338 1.00 28.56 102 ARG A C 1
ATOM 822 O O . ARG A 1 102 ? 20.382 8.796 -11.828 1.00 28.56 102 ARG A O 1
ATOM 829 N N . PRO A 1 103 ? 21.581 7.143 -10.824 1.00 31.91 103 PRO A N 1
ATOM 830 C CA . PRO A 1 103 ? 20.413 6.330 -10.543 1.00 31.91 103 PRO A CA 1
ATOM 831 C C . PRO A 1 103 ? 19.478 7.214 -9.732 1.00 31.91 103 PRO A C 1
ATOM 833 O O . PRO A 1 103 ? 19.913 7.909 -8.812 1.00 31.91 103 PRO A O 1
ATOM 836 N N . VAL A 1 104 ? 18.215 7.291 -10.139 1.00 31.67 104 VAL A N 1
ATOM 837 C CA . VAL A 1 104 ? 17.243 7.951 -9.287 1.00 31.67 104 VAL A CA 1
ATOM 838 C C . VAL A 1 104 ? 17.226 7.120 -8.009 1.00 31.67 104 VAL A C 1
ATOM 840 O O . VAL A 1 104 ? 16.771 5.979 -8.042 1.00 31.67 104 VAL A O 1
ATOM 843 N N . GLU A 1 105 ? 17.813 7.648 -6.934 1.00 36.06 105 GLU A N 1
ATOM 844 C CA . GLU A 1 105 ? 17.762 7.099 -5.579 1.00 36.06 105 GLU A CA 1
ATOM 845 C C . GLU A 1 105 ? 16.310 7.162 -5.083 1.00 36.06 105 GLU A C 1
ATOM 847 O O . GLU A 1 105 ? 15.958 7.895 -4.169 1.00 36.06 105 GLU A O 1
ATOM 852 N N . PHE A 1 106 ? 15.414 6.418 -5.725 1.00 48.88 106 PHE A N 1
ATOM 853 C CA . PHE A 1 106 ? 14.117 6.085 -5.164 1.00 48.88 106 PHE A CA 1
ATOM 854 C C . PHE A 1 106 ? 14.278 4.751 -4.463 1.00 48.88 106 PHE A C 1
ATOM 856 O O . PHE A 1 106 ? 13.878 3.714 -4.978 1.00 48.88 106 PHE A O 1
ATOM 863 N N . ALA A 1 107 ? 14.896 4.767 -3.291 1.00 54.59 107 ALA A N 1
ATOM 864 C CA . ALA A 1 107 ? 14.881 3.605 -2.423 1.00 54.59 107 ALA A CA 1
ATOM 865 C C . ALA A 1 107 ? 14.153 3.964 -1.128 1.00 54.59 107 ALA A C 1
ATOM 867 O O . ALA A 1 107 ? 14.720 3.908 -0.043 1.00 54.59 107 ALA A O 1
ATOM 868 N N . GLN A 1 108 ? 12.865 4.323 -1.253 1.00 70.00 108 GLN A N 1
ATOM 869 C CA . GLN A 1 108 ? 11.944 4.276 -0.107 1.00 70.00 108 GLN A CA 1
ATOM 870 C C . GLN A 1 108 ? 11.949 2.875 0.524 1.00 70.00 108 GLN A C 1
ATOM 872 O O . GLN A 1 108 ? 11.695 2.743 1.714 1.00 70.00 108 GLN A O 1
ATOM 877 N N . SER A 1 109 ? 12.301 1.851 -0.263 1.00 74.50 109 SER A N 1
ATOM 878 C CA . SER A 1 109 ? 12.670 0.520 0.195 1.00 74.50 109 SER A CA 1
ATOM 879 C C . SER A 1 109 ? 13.904 0.009 -0.562 1.00 74.50 109 SER A C 1
ATOM 881 O O . SER A 1 109 ? 14.014 0.212 -1.773 1.00 74.50 109 SER A O 1
ATOM 883 N N . ARG A 1 110 ? 14.830 -0.659 0.132 1.00 74.31 110 ARG A N 1
ATOM 884 C CA . ARG A 1 110 ? 16.000 -1.352 -0.433 1.00 74.31 110 ARG A CA 1
ATOM 885 C C . ARG A 1 110 ? 16.133 -2.714 0.230 1.00 74.31 110 ARG A C 1
ATOM 887 O O . ARG A 1 110 ? 16.059 -2.812 1.448 1.00 74.31 110 ARG A O 1
ATOM 894 N N . VAL A 1 111 ? 16.387 -3.745 -0.569 1.00 73.88 111 VAL A N 1
ATOM 895 C CA . VAL A 1 111 ? 16.739 -5.083 -0.082 1.00 73.88 111 VAL A CA 1
ATOM 896 C C . VAL A 1 111 ? 18.122 -5.417 -0.621 1.00 73.88 111 VAL A C 1
ATOM 898 O O . VAL A 1 111 ? 18.326 -5.418 -1.833 1.00 73.88 111 VAL A O 1
ATOM 901 N N . GLN A 1 112 ? 19.085 -5.649 0.264 1.00 71.00 112 GLN A N 1
ATOM 902 C CA . GLN A 1 112 ? 20.456 -5.975 -0.110 1.00 71.00 112 GLN A CA 1
ATOM 903 C C . GLN A 1 112 ? 21.113 -6.852 0.956 1.00 71.00 112 GLN A C 1
ATOM 905 O O . GLN A 1 112 ? 21.080 -6.513 2.133 1.00 71.00 112 GLN A O 1
ATOM 910 N N . ASP A 1 113 ? 21.748 -7.947 0.526 1.00 74.56 113 ASP A N 1
ATOM 911 C CA . ASP A 1 113 ? 22.584 -8.814 1.370 1.00 74.56 113 ASP A CA 1
ATOM 912 C C . ASP A 1 113 ? 21.872 -9.287 2.655 1.00 74.56 113 ASP A C 1
ATOM 914 O O . ASP A 1 113 ? 22.438 -9.297 3.7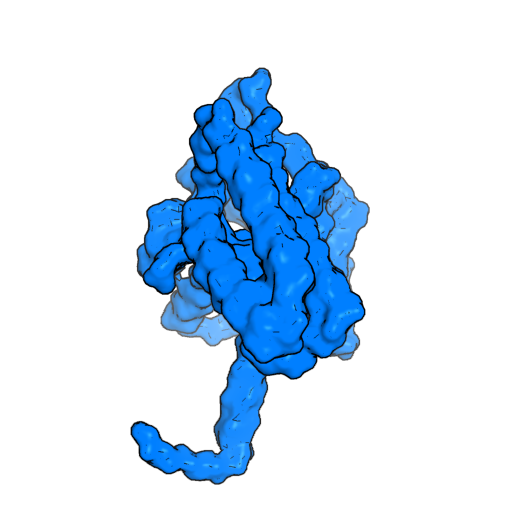44 1.00 74.56 113 ASP A O 1
ATOM 918 N N . GLY A 1 114 ? 20.582 -9.633 2.537 1.00 72.00 114 GLY A N 1
ATOM 919 C CA . GLY A 1 114 ? 19.736 -10.046 3.667 1.00 72.00 114 GLY A CA 1
ATOM 920 C C . GLY A 1 114 ? 19.261 -8.899 4.570 1.00 72.00 114 GLY A C 1
ATOM 921 O O . GLY A 1 114 ? 18.514 -9.135 5.516 1.00 72.00 114 GLY A O 1
ATOM 922 N N . SER A 1 115 ? 19.648 -7.659 4.275 1.00 76.38 115 SER A N 1
ATOM 923 C CA . SER A 1 115 ? 19.177 -6.453 4.951 1.00 76.38 115 SER A CA 1
ATOM 924 C C . SER A 1 115 ? 18.053 -5.789 4.162 1.00 76.38 115 SER A C 1
ATOM 926 O O . SER A 1 115 ? 18.105 -5.690 2.935 1.00 76.38 115 SER A O 1
ATOM 928 N N . ILE A 1 116 ? 17.045 -5.298 4.878 1.00 82.12 116 ILE A N 1
ATOM 929 C CA . ILE A 1 116 ? 15.975 -4.470 4.325 1.00 82.12 116 ILE A CA 1
ATOM 930 C C . ILE A 1 116 ? 16.107 -3.089 4.956 1.00 82.12 116 ILE A C 1
ATOM 932 O O . ILE A 1 116 ? 16.217 -2.986 6.179 1.00 82.12 116 ILE A O 1
ATOM 936 N N . SER A 1 117 ? 16.080 -2.032 4.150 1.00 83.12 117 SER A N 1
ATOM 937 C CA . SER A 1 117 ? 15.930 -0.663 4.629 1.00 83.12 117 SER A CA 1
ATOM 938 C C . SER A 1 117 ? 14.697 0.002 4.035 1.00 83.12 117 SER A C 1
ATOM 940 O O . SER A 1 117 ? 14.347 -0.232 2.881 1.00 83.12 117 SER A O 1
ATOM 942 N N . LEU A 1 118 ? 14.029 0.809 4.852 1.00 85.19 118 LEU A N 1
ATOM 943 C CA . LEU A 1 118 ? 12.793 1.524 4.572 1.00 85.19 118 LEU A CA 1
ATOM 944 C C . LEU A 1 118 ? 12.962 2.986 4.994 1.00 85.19 118 LEU A C 1
ATOM 946 O O . LEU A 1 118 ? 13.416 3.260 6.102 1.00 85.19 118 LEU A O 1
ATOM 950 N N . GLY A 1 119 ? 12.651 3.935 4.108 1.00 78.12 119 GLY A N 1
ATOM 951 C CA . GLY A 1 119 ? 12.765 5.370 4.407 1.00 78.12 119 GLY A CA 1
ATOM 952 C C . GLY A 1 119 ? 14.173 5.813 4.837 1.00 78.12 119 GLY A C 1
ATOM 953 O O . GLY A 1 119 ? 14.312 6.743 5.623 1.00 78.12 119 GLY A O 1
ATOM 954 N N . GLY A 1 120 ? 15.219 5.118 4.375 1.00 81.00 120 GLY A N 1
ATOM 955 C CA . GLY A 1 120 ? 16.611 5.367 4.775 1.00 81.00 120 GLY A CA 1
ATOM 956 C C . GLY A 1 120 ? 17.055 4.694 6.083 1.00 81.00 120 GLY A C 1
ATOM 957 O O . GLY A 1 120 ? 18.234 4.772 6.416 1.00 81.00 120 GLY A O 1
ATOM 958 N N . LEU A 1 121 ? 16.165 3.991 6.789 1.00 86.31 121 LEU A N 1
ATOM 959 C CA . LEU A 1 121 ? 16.460 3.265 8.030 1.00 86.31 121 LEU A CA 1
ATOM 960 C C . LEU A 1 121 ? 16.513 1.760 7.781 1.00 86.31 121 LEU A C 1
ATOM 962 O O . LEU A 1 121 ? 15.725 1.240 6.996 1.00 86.31 121 LEU A O 1
ATOM 966 N N . VAL A 1 122 ? 17.386 1.019 8.464 1.00 89.69 122 VAL A N 1
ATOM 967 C CA . VAL A 1 122 ? 17.303 -0.455 8.432 1.00 89.69 122 VAL A CA 1
ATOM 968 C C . VAL A 1 122 ? 16.012 -0.926 9.108 1.00 89.69 122 VAL A C 1
ATOM 970 O O . VAL A 1 122 ? 15.526 -0.284 10.036 1.00 89.69 122 VAL A O 1
ATOM 973 N N . MET A 1 123 ? 15.457 -2.064 8.686 1.00 89.06 123 MET A N 1
ATOM 974 C CA . MET A 1 123 ? 14.138 -2.550 9.123 1.00 89.06 123 MET A CA 1
ATOM 975 C C . MET A 1 123 ? 13.982 -2.561 10.647 1.00 89.06 123 MET A C 1
ATOM 977 O O . MET A 1 123 ? 12.984 -2.079 11.169 1.00 89.06 123 MET A O 1
ATOM 981 N N . ARG A 1 124 ? 15.003 -3.039 11.371 1.00 90.25 124 ARG A N 1
ATOM 982 C CA . ARG A 1 124 ? 15.018 -3.080 12.845 1.00 90.25 124 ARG A CA 1
ATOM 983 C C . ARG A 1 124 ? 14.872 -1.706 13.510 1.00 90.25 124 ARG A C 1
ATOM 985 O O . ARG A 1 124 ? 14.471 -1.644 14.663 1.00 90.25 124 ARG A O 1
ATOM 992 N N . GLU A 1 125 ? 15.278 -0.638 12.829 1.00 91.56 125 GLU A N 1
ATOM 993 C CA . GLU A 1 125 ? 15.169 0.747 13.293 1.00 91.56 125 GLU A CA 1
ATOM 994 C C . GLU A 1 125 ? 13.842 1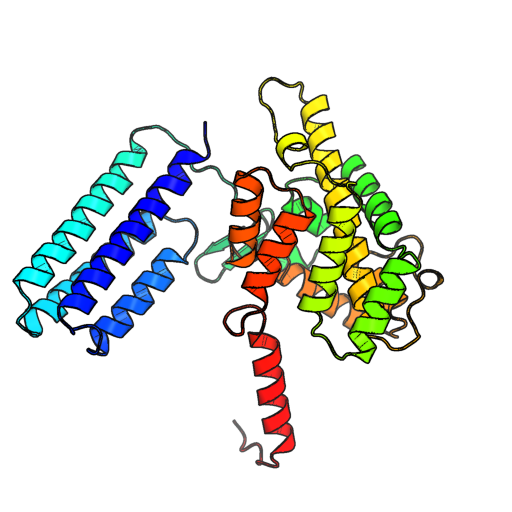.347 12.832 1.00 91.56 125 GLU A C 1
ATOM 996 O O . GLU A 1 125 ? 13.159 1.979 13.628 1.00 91.56 125 GLU A O 1
ATOM 1001 N N . PHE A 1 126 ? 13.430 1.063 11.594 1.00 90.88 126 PHE A N 1
ATOM 1002 C CA . PHE A 1 126 ? 12.156 1.513 11.041 1.00 90.88 126 PHE A CA 1
ATOM 1003 C C . PHE A 1 126 ? 10.948 1.035 11.864 1.00 90.88 126 PHE A C 1
ATOM 1005 O O . PHE A 1 126 ? 10.079 1.830 12.202 1.00 90.88 126 PHE A O 1
ATOM 1012 N N . VAL A 1 127 ? 10.908 -0.247 12.248 1.00 92.19 127 VAL A N 1
ATOM 1013 C CA . VAL A 1 127 ? 9.777 -0.822 13.007 1.00 92.19 127 VAL A CA 1
ATOM 1014 C C . VAL A 1 127 ? 9.749 -0.428 14.489 1.00 92.19 127 VAL A C 1
ATOM 1016 O O . VAL A 1 127 ? 8.815 -0.799 15.191 1.00 92.19 127 VAL A O 1
ATOM 1019 N N . ARG A 1 128 ? 10.771 0.284 14.988 1.00 91.31 128 ARG A N 1
ATOM 1020 C CA . ARG A 1 128 ? 10.787 0.813 16.365 1.00 91.31 128 ARG A CA 1
ATOM 1021 C C . ARG A 1 128 ? 10.010 2.115 16.506 1.00 91.31 128 ARG A C 1
ATOM 1023 O O . ARG A 1 128 ? 9.742 2.521 17.635 1.00 91.31 128 ARG A O 1
ATOM 1030 N N . GLU A 1 129 ? 9.694 2.780 15.398 1.00 90.94 129 GLU A N 1
ATOM 1031 C CA . GLU A 1 129 ? 8.791 3.922 15.424 1.00 90.94 129 GLU A CA 1
ATOM 1032 C C . GLU A 1 129 ? 7.424 3.448 15.927 1.00 90.94 129 GLU A C 1
ATOM 1034 O O . GLU A 1 129 ? 6.876 2.495 15.389 1.00 90.94 129 GLU A O 1
ATOM 1039 N N . ASN A 1 130 ? 6.890 4.085 16.969 1.00 85.56 130 ASN A N 1
ATOM 1040 C CA . ASN A 1 130 ? 5.611 3.700 17.571 1.00 85.56 130 ASN A CA 1
ATOM 1041 C C . ASN A 1 130 ? 4.433 4.449 16.934 1.00 85.56 130 ASN A C 1
ATOM 1043 O O . ASN A 1 130 ? 3.290 4.014 17.060 1.00 85.56 130 ASN A O 1
ATOM 1047 N N . ASP A 1 131 ? 4.678 5.555 16.227 1.00 90.19 131 ASP A N 1
ATOM 1048 C CA . ASP A 1 131 ? 3.646 6.267 15.479 1.00 90.19 131 ASP A CA 1
ATOM 1049 C C . ASP A 1 131 ? 3.633 5.805 14.014 1.00 90.19 131 ASP A C 1
ATOM 1051 O O . ASP A 1 131 ? 4.501 6.138 13.202 1.00 90.19 131 ASP A O 1
ATOM 1055 N N . TYR A 1 132 ? 2.595 5.047 13.651 1.00 93.38 132 TYR A N 1
ATOM 1056 C CA . TYR A 1 132 ? 2.439 4.537 12.291 1.00 93.38 132 TYR A CA 1
ATOM 1057 C C . TYR A 1 132 ? 2.341 5.673 11.257 1.00 93.38 132 TYR A C 1
ATOM 1059 O O . TYR A 1 132 ? 2.800 5.492 10.128 1.00 93.38 132 TYR A O 1
ATOM 1067 N N . TYR A 1 133 ? 1.811 6.854 11.618 1.00 94.69 133 TYR A N 1
ATOM 1068 C CA . TYR A 1 133 ? 1.818 8.022 10.729 1.00 94.69 133 TYR A CA 1
ATOM 1069 C C . TYR A 1 133 ? 3.245 8.469 10.424 1.00 94.69 133 TYR A C 1
ATOM 1071 O O . TYR A 1 133 ? 3.580 8.678 9.262 1.00 94.69 133 TYR A O 1
ATOM 1079 N N . VAL A 1 134 ? 4.090 8.597 11.449 1.00 93.12 134 VAL A N 1
ATOM 1080 C CA . VAL A 1 134 ? 5.473 9.071 11.293 1.00 93.12 134 VAL A CA 1
ATOM 1081 C C . VAL A 1 134 ? 6.269 8.110 10.412 1.00 93.12 134 VAL A C 1
ATOM 1083 O O . VAL A 1 134 ? 6.879 8.540 9.432 1.00 93.12 134 VAL A O 1
ATOM 1086 N N . ALA A 1 135 ? 6.187 6.807 10.688 1.00 92.62 135 ALA A N 1
ATOM 1087 C CA . ALA A 1 135 ? 6.891 5.790 9.908 1.00 92.62 135 ALA A CA 1
ATOM 1088 C C . ALA A 1 135 ? 6.457 5.776 8.432 1.00 92.62 135 ALA A C 1
ATOM 1090 O O . ALA A 1 135 ? 7.286 5.709 7.523 1.00 92.62 135 ALA A O 1
ATOM 1091 N N . THR A 1 136 ? 5.152 5.863 8.163 1.00 93.00 136 THR A N 1
ATOM 1092 C CA . THR A 1 136 ? 4.639 5.796 6.785 1.00 93.00 136 THR A CA 1
ATOM 1093 C C . THR A 1 136 ? 4.778 7.113 6.016 1.00 93.00 136 THR A C 1
ATOM 1095 O O . THR A 1 136 ? 4.970 7.080 4.801 1.00 93.00 136 THR A O 1
ATOM 1098 N N . LEU A 1 137 ? 4.796 8.269 6.686 1.00 93.06 137 LEU A N 1
ATOM 1099 C CA . LEU A 1 137 ? 5.183 9.541 6.066 1.00 93.06 137 LEU A CA 1
ATOM 1100 C C . LEU A 1 137 ? 6.672 9.558 5.698 1.00 93.06 137 LEU A C 1
ATOM 1102 O O . LEU A 1 137 ? 7.022 10.019 4.608 1.00 93.06 137 LEU A O 1
ATOM 1106 N N . LEU A 1 138 ? 7.536 8.971 6.536 1.00 89.88 138 LEU A N 1
ATOM 1107 C CA . LEU A 1 138 ? 8.957 8.811 6.221 1.00 89.88 138 LEU A CA 1
ATOM 1108 C C . LEU A 1 138 ? 9.154 7.998 4.935 1.00 89.88 138 LEU A C 1
ATOM 1110 O O . LEU A 1 138 ? 9.976 8.378 4.099 1.00 89.88 138 LEU A O 1
ATOM 1114 N N . LEU A 1 139 ? 8.357 6.940 4.723 1.00 86.75 139 LEU A N 1
ATOM 1115 C CA . LEU A 1 139 ? 8.352 6.220 3.445 1.00 86.75 139 LEU A CA 1
ATOM 1116 C C . LEU A 1 139 ? 8.055 7.171 2.292 1.00 86.75 139 LEU A C 1
ATOM 1118 O O . LEU A 1 139 ? 8.777 7.148 1.313 1.00 86.75 139 LEU A O 1
ATOM 1122 N N . MET A 1 140 ? 7.084 8.075 2.425 1.00 86.12 140 MET A N 1
ATOM 1123 C CA . MET A 1 140 ? 6.742 9.079 1.406 1.00 86.12 140 MET A CA 1
ATOM 1124 C C . MET A 1 140 ? 7.769 10.223 1.274 1.00 86.12 140 MET A C 1
ATOM 1126 O O . MET A 1 140 ? 7.519 11.195 0.552 1.00 86.12 140 MET A O 1
ATOM 1130 N N . ASN A 1 141 ? 8.929 10.116 1.935 1.00 84.19 141 ASN A N 1
ATOM 1131 C CA . ASN A 1 141 ? 9.941 11.165 2.054 1.00 84.19 141 ASN A CA 1
ATOM 1132 C C . ASN A 1 141 ? 9.335 12.481 2.568 1.00 84.19 141 ASN A C 1
ATOM 1134 O O . ASN A 1 141 ? 9.570 13.555 2.011 1.00 84.19 141 ASN A O 1
ATOM 1138 N N . GLU A 1 142 ? 8.454 12.395 3.560 1.00 88.19 142 GLU A N 1
ATOM 1139 C CA . GLU A 1 142 ? 7.722 13.517 4.135 1.00 88.19 142 GLU A CA 1
ATOM 1140 C C . GLU A 1 142 ? 7.774 13.445 5.662 1.00 88.19 142 GLU A C 1
ATOM 1142 O O . GLU A 1 142 ? 7.575 12.392 6.251 1.00 88.19 142 GLU A O 1
ATOM 1147 N N . ASN A 1 143 ? 8.058 14.564 6.316 1.00 88.81 143 ASN A N 1
ATOM 1148 C CA . ASN A 1 143 ? 8.152 14.640 7.775 1.00 88.81 143 ASN A CA 1
ATOM 1149 C C . ASN A 1 143 ? 7.682 15.995 8.326 1.00 88.81 143 ASN A C 1
ATOM 1151 O O . ASN A 1 143 ? 7.901 16.299 9.499 1.00 88.81 143 ASN A O 1
ATOM 1155 N N . SER A 1 144 ? 7.036 16.821 7.498 1.00 92.12 144 SER A N 1
ATOM 1156 C CA . SER A 1 144 ? 6.527 18.117 7.932 1.00 92.12 144 SER A CA 1
ATOM 1157 C C . SER A 1 144 ? 5.339 17.972 8.898 1.00 92.12 144 SER A C 1
ATOM 1159 O O . SER A 1 144 ? 4.494 17.082 8.730 1.00 92.12 144 SER A O 1
ATOM 1161 N N . PRO A 1 145 ? 5.201 18.887 9.879 1.00 94.75 145 PRO A N 1
ATOM 1162 C CA . PRO A 1 145 ? 4.028 18.943 10.757 1.00 94.75 145 PRO A CA 1
ATOM 1163 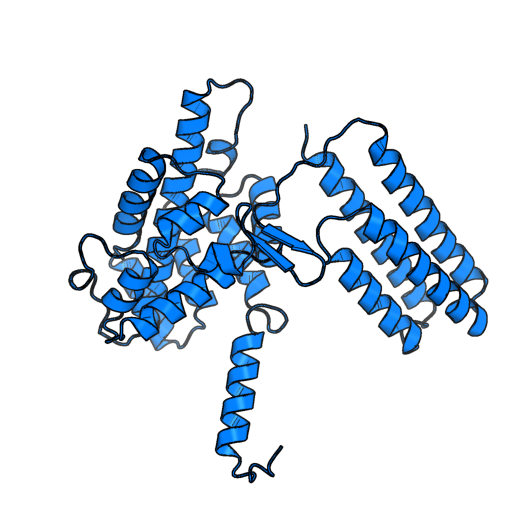C C . PRO A 1 145 ? 2.702 19.086 9.993 1.00 94.75 145 PRO A C 1
ATOM 1165 O O . PRO A 1 145 ? 1.677 18.529 10.400 1.00 94.75 145 PRO A O 1
ATOM 1168 N N . ASP A 1 146 ? 2.727 19.786 8.857 1.00 95.25 146 ASP A N 1
ATOM 1169 C CA . ASP A 1 146 ? 1.569 19.964 7.979 1.00 95.25 146 ASP A CA 1
ATOM 1170 C C . ASP A 1 146 ? 1.115 18.640 7.364 1.00 95.25 146 ASP A C 1
ATOM 1172 O O . ASP A 1 146 ? -0.086 18.363 7.307 1.00 95.25 146 ASP A O 1
ATOM 1176 N N . ALA A 1 147 ? 2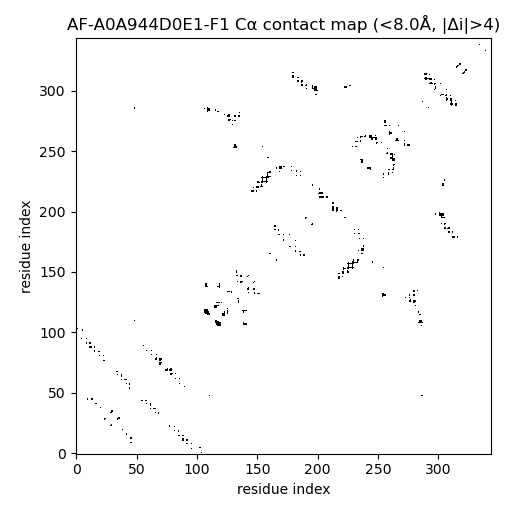.058 17.794 6.941 1.00 95.69 147 ALA A N 1
ATOM 1177 C CA . ALA A 1 147 ? 1.747 16.474 6.411 1.00 95.69 147 ALA A CA 1
ATOM 1178 C C . ALA A 1 147 ? 1.177 15.546 7.486 1.00 95.69 147 ALA A C 1
ATOM 1180 O O . ALA A 1 147 ? 0.179 14.878 7.228 1.00 95.69 147 ALA A O 1
ATOM 1181 N N . LEU A 1 148 ? 1.736 15.557 8.701 1.00 95.81 148 LEU A N 1
ATOM 1182 C CA . LEU A 1 148 ? 1.199 14.785 9.825 1.00 95.81 148 LEU A CA 1
ATOM 1183 C C . LEU A 1 148 ? -0.233 15.211 10.175 1.00 95.81 148 LEU A C 1
ATOM 1185 O O . LEU A 1 148 ? -1.115 14.372 10.363 1.00 95.81 148 LEU A O 1
ATOM 1189 N N . THR A 1 149 ? -0.484 16.518 10.211 1.00 95.88 149 THR A N 1
ATOM 1190 C CA . THR A 1 149 ? -1.820 17.074 10.464 1.00 95.88 149 THR A CA 1
ATOM 1191 C C . THR A 1 149 ? -2.798 16.688 9.355 1.00 95.88 149 THR A C 1
ATOM 1193 O O . THR A 1 149 ? -3.920 16.254 9.629 1.00 95.88 149 THR A O 1
ATOM 1196 N N . ALA A 1 150 ? -2.369 16.796 8.095 1.00 96.25 150 ALA A N 1
ATOM 1197 C CA . ALA A 1 150 ? -3.163 16.405 6.938 1.00 96.25 150 ALA A CA 1
ATOM 1198 C C . ALA A 1 150 ? -3.482 14.901 6.935 1.00 96.25 150 ALA A C 1
ATOM 1200 O O . ALA A 1 150 ? -4.627 14.534 6.676 1.00 96.25 150 ALA A O 1
ATOM 1201 N N . ALA A 1 151 ? -2.506 14.054 7.270 1.00 96.88 151 ALA A N 1
ATOM 1202 C CA . ALA A 1 151 ? -2.655 12.607 7.370 1.00 96.88 151 ALA A CA 1
ATOM 1203 C C . ALA A 1 151 ? -3.675 12.214 8.446 1.00 96.88 151 ALA A C 1
ATOM 1205 O O . ALA A 1 151 ? -4.619 11.483 8.153 1.00 96.88 151 ALA A O 1
ATOM 1206 N N . LYS A 1 152 ? -3.547 12.759 9.665 1.00 95.94 152 LYS A N 1
ATOM 1207 C CA . LYS A 1 152 ? -4.479 12.498 10.777 1.00 95.94 152 LYS A CA 1
ATOM 1208 C C . LYS A 1 152 ? -5.911 12.905 10.436 1.00 95.94 152 LYS A C 1
ATOM 1210 O O . LYS A 1 152 ? -6.844 12.132 10.651 1.00 95.94 152 LYS A O 1
ATOM 1215 N N . LYS A 1 153 ? -6.088 14.104 9.867 1.00 95.75 153 LYS A N 1
ATOM 1216 C CA . LYS A 1 153 ? -7.407 14.593 9.446 1.00 95.75 153 LYS A CA 1
ATOM 1217 C C . LYS A 1 153 ? -8.012 13.690 8.370 1.00 95.75 153 LYS A C 1
ATOM 1219 O O . LYS A 1 153 ? -9.146 13.248 8.516 1.00 95.75 153 LYS A O 1
ATOM 1224 N N . ALA A 1 154 ? -7.249 13.389 7.322 1.00 96.69 154 ALA A N 1
ATOM 1225 C CA . ALA A 1 154 ? -7.738 12.587 6.211 1.00 96.69 154 ALA A CA 1
ATOM 1226 C C . ALA A 1 154 ? -8.037 11.137 6.612 1.00 96.69 154 ALA A C 1
ATOM 1228 O O . ALA A 1 154 ? -9.040 10.589 6.168 1.00 96.69 154 ALA A O 1
ATOM 1229 N N . TYR A 1 155 ? -7.222 10.534 7.483 1.00 96.25 155 TYR A N 1
ATOM 1230 C CA . TYR A 1 155 ? -7.496 9.208 8.037 1.00 96.25 155 TYR A CA 1
ATOM 1231 C C . TYR A 1 155 ? -8.807 9.187 8.826 1.00 96.25 155 TYR A C 1
ATOM 1233 O O . TYR A 1 155 ? -9.622 8.296 8.614 1.00 96.25 155 TYR A O 1
ATOM 1241 N N . SER A 1 156 ? -9.035 10.186 9.686 1.00 93.25 156 SER A N 1
ATOM 1242 C CA . SER A 1 156 ? -10.277 10.319 10.461 1.00 93.25 156 SER A CA 1
ATOM 1243 C C . SER A 1 156 ? -11.512 10.507 9.570 1.00 93.25 156 SER A C 1
ATOM 1245 O O . SER A 1 156 ? -12.553 9.904 9.806 1.00 93.25 156 SER A O 1
ATOM 1247 N N . GLU A 1 157 ? -11.400 11.293 8.496 1.00 94.19 157 GLU A N 1
ATOM 1248 C CA . 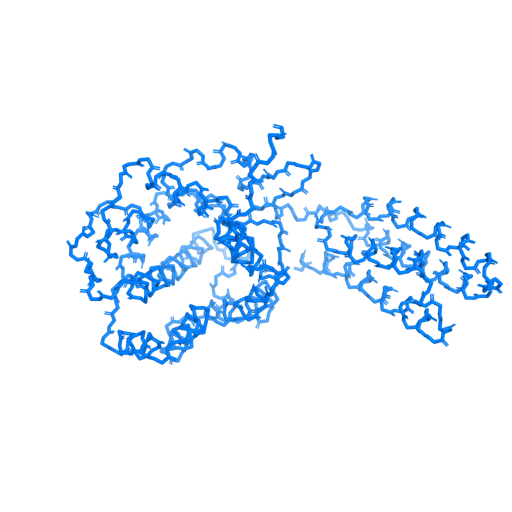GLU A 1 157 ? -12.465 11.400 7.488 1.00 94.19 157 GLU A CA 1
ATOM 1249 C C . GLU A 1 157 ? -12.681 10.075 6.738 1.00 94.19 157 GLU A C 1
ATOM 1251 O O . GLU A 1 157 ? -13.812 9.675 6.464 1.00 94.19 157 GLU A O 1
ATOM 1256 N N . GLY A 1 158 ? -11.592 9.389 6.390 1.00 94.38 158 GLY A N 1
ATOM 1257 C CA . GLY A 1 158 ? -11.616 8.125 5.664 1.00 94.38 158 GLY A CA 1
ATOM 1258 C C . GLY A 1 158 ? -12.185 6.973 6.485 1.00 94.38 158 GLY A C 1
ATOM 1259 O O . GLY A 1 158 ? -12.859 6.106 5.932 1.00 94.38 158 GLY A O 1
ATOM 1260 N N . SER A 1 159 ? -11.957 6.964 7.797 1.00 93.62 159 SER A N 1
ATOM 1261 C CA . SER A 1 159 ? -12.409 5.891 8.680 1.00 93.62 159 SER A CA 1
ATOM 1262 C C . SER A 1 159 ? -13.920 5.877 8.902 1.00 93.62 159 SER A C 1
ATOM 1264 O O . SER A 1 159 ? -14.470 4.856 9.294 1.00 93.62 159 SER A O 1
ATOM 1266 N N . GLN A 1 160 ? -14.620 6.969 8.601 1.00 91.88 160 GLN A N 1
ATOM 1267 C CA . GLN A 1 160 ? -16.074 7.028 8.705 1.00 91.88 160 GLN A CA 1
ATOM 1268 C C . GLN A 1 160 ? -16.722 6.343 7.498 1.00 91.88 160 GLN A C 1
ATOM 1270 O O . GLN A 1 160 ? -16.766 6.903 6.398 1.00 91.88 160 GLN A O 1
ATOM 1275 N N . LEU A 1 161 ? -17.220 5.120 7.683 1.00 91.69 161 LEU A N 1
ATOM 1276 C CA . LEU A 1 161 ? -17.967 4.394 6.654 1.00 91.69 161 LEU A CA 1
ATOM 1277 C C . LEU A 1 161 ? -19.404 4.927 6.551 1.00 91.69 161 LEU A C 1
ATOM 1279 O O . LEU A 1 161 ? -20.084 5.091 7.559 1.00 91.69 161 LEU A O 1
ATOM 1283 N N . ASN A 1 162 ? -19.884 5.197 5.336 1.00 92.44 162 ASN A N 1
ATOM 1284 C CA . ASN A 1 162 ? -21.301 5.538 5.123 1.00 92.44 162 ASN A CA 1
ATOM 1285 C C . ASN A 1 162 ? -22.168 4.288 4.920 1.00 92.44 162 ASN A C 1
ATOM 1287 O O . ASN A 1 162 ? -21.654 3.200 4.687 1.00 92.44 162 ASN A O 1
ATOM 1291 N N . ALA A 1 163 ? -23.493 4.465 4.938 1.00 92.62 163 ALA A N 1
ATOM 1292 C CA . ALA A 1 163 ? -24.464 3.372 4.852 1.00 92.62 163 ALA A CA 1
ATOM 1293 C C . ALA A 1 163 ? -24.225 2.414 3.670 1.00 92.62 163 ALA A C 1
ATOM 1295 O O . ALA A 1 163 ? -24.241 1.204 3.856 1.00 92.62 163 ALA A O 1
ATOM 1296 N N . LYS A 1 164 ? -23.929 2.941 2.475 1.00 93.62 164 LYS A N 1
ATOM 1297 C CA . LYS A 1 164 ? -23.663 2.114 1.287 1.00 93.62 164 LYS A CA 1
ATOM 1298 C C . LYS A 1 164 ? -22.373 1.298 1.421 1.00 93.62 164 LYS A C 1
ATOM 1300 O O . LYS A 1 164 ? -22.302 0.164 0.967 1.00 93.62 164 LYS A O 1
ATOM 1305 N N . GLU A 1 165 ? -21.339 1.878 2.024 1.00 94.31 165 GLU A N 1
ATOM 1306 C CA . GLU A 1 165 ? -20.072 1.184 2.279 1.00 94.31 165 GLU A CA 1
ATOM 1307 C C . GLU A 1 165 ? -20.249 0.072 3.318 1.00 94.31 165 GLU A C 1
ATOM 1309 O O . GLU A 1 165 ? -19.776 -1.041 3.105 1.00 94.31 165 GLU A O 1
ATOM 1314 N N . VAL A 1 166 ? -20.985 0.355 4.397 1.00 93.50 166 VAL A N 1
ATOM 1315 C CA . VAL A 1 166 ? -21.361 -0.639 5.414 1.00 93.50 166 VAL A CA 1
ATOM 1316 C C . VAL A 1 166 ? -22.140 -1.788 4.773 1.00 93.50 166 VAL A C 1
ATOM 1318 O O . VAL A 1 166 ? -21.758 -2.942 4.941 1.00 93.50 166 VAL A O 1
ATOM 1321 N N . GLU A 1 167 ? -23.149 -1.484 3.953 1.00 93.44 167 GLU A N 1
ATOM 1322 C CA . GLU A 1 167 ? -23.949 -2.488 3.242 1.00 93.44 167 GLU A CA 1
ATOM 1323 C C . GLU A 1 167 ? -23.088 -3.401 2.355 1.00 93.44 167 GLU A C 1
ATOM 1325 O O . GLU A 1 167 ? -23.267 -4.621 2.362 1.00 93.44 167 GLU A O 1
ATOM 1330 N N . ILE A 1 168 ? -22.129 -2.835 1.608 1.00 94.44 168 ILE A N 1
ATOM 1331 C CA . ILE A 1 168 ? -21.199 -3.611 0.774 1.00 94.44 168 ILE A CA 1
ATOM 1332 C C . ILE A 1 168 ? -20.417 -4.610 1.629 1.00 94.44 168 ILE A C 1
ATOM 1334 O O . ILE A 1 168 ? -20.298 -5.773 1.243 1.00 94.44 168 ILE A O 1
ATOM 1338 N N . ILE A 1 169 ? -19.888 -4.164 2.770 1.00 94.19 169 ILE A N 1
ATOM 1339 C CA . ILE A 1 169 ? -19.033 -4.981 3.636 1.00 94.19 169 ILE A CA 1
ATOM 1340 C C . ILE A 1 169 ? -19.849 -6.071 4.335 1.00 94.19 169 ILE A C 1
ATOM 1342 O O . ILE A 1 169 ? -19.448 -7.233 4.315 1.00 94.19 169 ILE A O 1
ATOM 1346 N N . GLU A 1 170 ? -21.012 -5.730 4.891 1.00 92.62 170 GLU A N 1
ATOM 1347 C CA . GLU A 1 170 ? -21.906 -6.696 5.539 1.00 92.62 170 GLU A CA 1
ATOM 1348 C C . GLU A 1 170 ? -22.421 -7.741 4.547 1.00 92.62 170 GLU A C 1
ATOM 1350 O O . GLU A 1 170 ? -22.477 -8.930 4.863 1.00 92.62 170 GLU A O 1
ATOM 1355 N N . ARG A 1 171 ? -22.761 -7.328 3.318 1.00 93.75 171 ARG A N 1
ATOM 1356 C CA . ARG A 1 171 ? -23.115 -8.267 2.250 1.00 93.75 171 ARG A CA 1
ATOM 1357 C C . ARG A 1 171 ? -21.944 -9.187 1.923 1.00 93.75 171 ARG A C 1
ATOM 1359 O O . ARG A 1 171 ? -22.136 -10.395 1.892 1.00 93.75 171 ARG A O 1
ATOM 1366 N N . ALA A 1 172 ? -20.745 -8.640 1.732 1.00 93.69 172 ALA A N 1
ATOM 1367 C CA . ALA A 1 172 ? -19.557 -9.435 1.441 1.00 93.69 172 ALA A CA 1
ATOM 1368 C C . ALA A 1 172 ? -19.257 -10.455 2.554 1.00 93.69 172 ALA A C 1
ATOM 1370 O O . ALA A 1 172 ? -18.859 -11.581 2.268 1.00 93.69 172 ALA A O 1
ATOM 1371 N N . GLN A 1 173 ? -19.490 -10.092 3.819 1.00 91.56 173 GLN A N 1
ATOM 1372 C CA . GLN A 1 173 ? -19.363 -11.009 4.950 1.00 91.56 173 GLN A CA 1
ATOM 1373 C C . GLN A 1 173 ? -20.420 -12.123 4.906 1.00 91.56 173 GLN A C 1
ATOM 1375 O O . GLN A 1 173 ? -20.065 -13.298 5.020 1.00 91.56 173 GLN A O 1
ATOM 1380 N N . ARG A 1 174 ? -21.703 -11.782 4.694 1.00 91.56 174 ARG A N 1
ATOM 1381 C CA . ARG A 1 174 ? -22.794 -12.769 4.546 1.00 91.56 174 ARG A CA 1
ATOM 1382 C C . ARG A 1 174 ? -22.528 -13.747 3.403 1.00 91.56 174 ARG A C 1
ATOM 1384 O O . ARG A 1 174 ? -22.712 -14.951 3.571 1.00 91.56 174 ARG A O 1
ATOM 1391 N N . ASP A 1 175 ? -22.029 -13.229 2.287 1.00 93.88 175 ASP A N 1
ATOM 1392 C CA . ASP A 1 175 ? -21.733 -13.988 1.072 1.00 93.88 175 ASP A CA 1
ATOM 1393 C C . ASP A 1 175 ? -20.351 -14.668 1.122 1.00 93.88 175 ASP A C 1
ATOM 1395 O O . ASP A 1 175 ? -19.954 -15.339 0.169 1.00 93.88 175 ASP A O 1
ATOM 1399 N N . ARG A 1 176 ? -19.622 -14.531 2.241 1.00 90.62 176 ARG A N 1
ATOM 1400 C CA . ARG A 1 176 ? -18.308 -15.144 2.504 1.00 90.62 176 ARG A CA 1
ATOM 1401 C C . ARG A 1 176 ? -17.240 -14.809 1.460 1.00 90.62 176 ARG A C 1
ATOM 1403 O O . ARG A 1 176 ? -16.418 -15.660 1.116 1.00 90.62 176 ARG A O 1
ATOM 1410 N N . TRP A 1 177 ? -17.236 -13.574 0.972 1.00 90.94 177 TRP A N 1
ATOM 1411 C CA . TRP A 1 177 ? -16.194 -13.080 0.073 1.00 90.94 177 TRP A CA 1
ATOM 1412 C C . TRP A 1 177 ? -14.829 -13.093 0.761 1.00 90.94 177 TRP A C 1
ATOM 1414 O O . TRP A 1 177 ? -14.721 -13.049 1.987 1.00 90.94 177 TRP A O 1
ATOM 1424 N N . ALA A 1 178 ? -13.754 -13.125 -0.017 1.00 87.19 178 ALA A N 1
ATOM 1425 C CA . ALA A 1 178 ? -12.425 -12.921 0.540 1.00 87.19 178 ALA A CA 1
ATOM 1426 C C . ALA A 1 178 ? -12.196 -11.430 0.855 1.00 87.19 178 ALA A C 1
ATOM 1428 O O . ALA A 1 178 ? -12.661 -10.554 0.127 1.00 87.19 178 ALA A O 1
ATOM 1429 N N . ILE A 1 179 ? -11.393 -11.119 1.885 1.00 87.06 179 ILE A N 1
ATOM 1430 C CA . ILE A 1 179 ? -11.033 -9.726 2.229 1.00 87.06 179 ILE A CA 1
ATOM 1431 C C . ILE A 1 179 ? -10.556 -8.930 0.997 1.00 87.06 179 ILE A C 1
ATOM 1433 O O . ILE A 1 179 ? -11.058 -7.824 0.797 1.00 87.06 179 ILE A O 1
ATOM 1437 N N . PRO A 1 180 ? -9.654 -9.444 0.130 1.00 88.25 180 PRO A N 1
ATOM 1438 C CA . PRO A 1 180 ? -9.243 -8.708 -1.065 1.00 88.25 180 PRO A CA 1
ATOM 1439 C C . PRO A 1 180 ? -10.400 -8.350 -2.009 1.00 88.25 180 PRO A C 1
ATOM 1441 O O . PRO A 1 180 ? -10.395 -7.261 -2.571 1.00 88.25 180 PRO A O 1
ATOM 1444 N N . GLU A 1 181 ? -11.408 -9.213 -2.161 1.00 89.56 181 GLU A N 1
ATOM 1445 C CA . GLU A 1 181 ? -12.577 -8.965 -3.021 1.00 89.56 181 GLU A CA 1
ATOM 1446 C C . GLU A 1 181 ? -13.453 -7.847 -2.443 1.00 89.56 181 GLU A C 1
ATOM 1448 O O . GLU A 1 181 ? -13.851 -6.920 -3.159 1.00 89.56 181 GLU A O 1
ATOM 1453 N N . THR A 1 182 ? -13.677 -7.876 -1.126 1.00 91.81 182 THR A N 1
ATOM 1454 C CA . THR A 1 182 ? -14.382 -6.818 -0.392 1.00 91.81 182 THR A CA 1
ATOM 1455 C C . THR A 1 182 ? -13.667 -5.477 -0.542 1.00 91.81 182 THR A C 1
ATOM 1457 O O . THR A 1 182 ? -14.287 -4.472 -0.895 1.00 91.81 182 THR A O 1
ATOM 1460 N N . LEU A 1 183 ? -12.348 -5.446 -0.326 1.00 93.69 183 LEU A N 1
ATOM 1461 C CA . LEU A 1 183 ? -11.564 -4.214 -0.409 1.00 93.69 183 LEU A CA 1
ATOM 1462 C C . LEU A 1 183 ? -11.469 -3.676 -1.841 1.00 93.69 183 LEU A C 1
ATOM 1464 O O . LEU A 1 183 ? -11.570 -2.467 -2.045 1.00 93.69 183 LEU A O 1
ATOM 1468 N N . THR A 1 184 ? -11.337 -4.545 -2.844 1.00 93.00 184 THR A N 1
ATOM 1469 C CA . THR A 1 184 ? -11.392 -4.145 -4.256 1.00 93.00 184 THR A CA 1
ATOM 1470 C C . THR A 1 184 ? -12.748 -3.532 -4.601 1.00 93.00 184 THR A C 1
ATOM 1472 O O . THR A 1 184 ? -12.794 -2.474 -5.226 1.00 93.00 184 THR A O 1
ATOM 1475 N N . THR A 1 185 ? -13.851 -4.120 -4.132 1.00 93.94 185 THR A N 1
ATOM 1476 C CA . THR A 1 185 ? -15.201 -3.564 -4.331 1.00 93.94 185 THR A CA 1
ATOM 1477 C C . THR A 1 185 ? -15.346 -2.193 -3.669 1.00 93.94 185 THR A C 1
ATOM 1479 O O . THR A 1 185 ? -15.869 -1.258 -4.277 1.00 93.94 185 THR A O 1
ATOM 1482 N N . MET A 1 186 ? -14.806 -2.031 -2.459 1.00 94.81 186 MET A N 1
ATOM 1483 C CA . MET A 1 186 ? -14.756 -0.742 -1.765 1.00 94.81 186 MET A CA 1
ATOM 1484 C C . MET A 1 186 ? -13.964 0.316 -2.546 1.00 94.81 186 MET A C 1
ATOM 1486 O O . MET A 1 186 ? -14.399 1.463 -2.651 1.00 94.81 186 MET A O 1
ATOM 1490 N N . LEU A 1 187 ? -12.829 -0.053 -3.146 1.00 94.75 187 LEU A N 1
ATOM 1491 C CA . LEU A 1 187 ? -12.040 0.849 -3.990 1.00 94.75 187 LEU A CA 1
ATOM 1492 C C . LEU A 1 187 ? -12.767 1.218 -5.292 1.00 94.75 187 LEU A C 1
ATOM 1494 O O . LEU A 1 187 ? -12.665 2.362 -5.739 1.00 94.75 187 LEU A O 1
ATOM 1498 N N . VAL A 1 188 ? -13.528 0.294 -5.887 1.00 93.88 188 VAL A N 1
ATOM 1499 C CA . VAL A 1 188 ? -14.383 0.587 -7.050 1.00 93.88 188 VAL A CA 1
ATOM 1500 C C . VAL A 1 188 ? -15.458 1.608 -6.679 1.00 93.88 188 VAL A C 1
ATOM 1502 O O . VAL A 1 188 ? -15.647 2.579 -7.408 1.00 93.88 188 VAL A O 1
ATOM 1505 N N . GLU A 1 189 ? -16.103 1.460 -5.521 1.00 94.31 189 GLU A N 1
ATOM 1506 C CA . GLU A 1 189 ? -17.071 2.445 -5.028 1.00 94.31 189 GLU A CA 1
ATOM 1507 C C . GLU A 1 189 ? -16.424 3.829 -4.836 1.00 94.31 189 GLU A C 1
ATOM 1509 O O . GLU A 1 189 ? -16.972 4.839 -5.282 1.00 94.31 189 GLU A O 1
ATOM 1514 N N . GLN A 1 190 ? -15.222 3.891 -4.249 1.00 94.25 190 GLN A N 1
ATOM 1515 C CA . GLN A 1 190 ? -14.468 5.146 -4.124 1.00 94.25 190 GLN A CA 1
ATOM 1516 C C . GLN A 1 190 ? -14.118 5.767 -5.484 1.00 94.25 190 GLN A C 1
ATOM 1518 O O . GLN A 1 190 ? -14.146 6.990 -5.636 1.00 94.25 190 GLN A O 1
ATOM 1523 N N . GLN A 1 191 ? -13.816 4.938 -6.486 1.00 92.31 191 GLN A N 1
ATOM 1524 C CA . GLN A 1 191 ? -13.546 5.392 -7.846 1.00 92.31 191 GLN A CA 1
ATOM 1525 C C . GLN A 1 191 ? -14.794 5.977 -8.518 1.00 92.31 191 GLN A C 1
ATOM 1527 O O . GLN A 1 191 ? -14.700 7.019 -9.166 1.00 92.31 191 GLN A O 1
ATOM 1532 N N . VAL A 1 192 ? -15.948 5.320 -8.379 1.00 92.19 192 VAL A N 1
ATOM 1533 C CA . VAL A 1 192 ? -17.220 5.754 -8.986 1.00 92.19 192 VAL A CA 1
ATOM 1534 C C . VAL A 1 192 ? -17.683 7.092 -8.411 1.00 92.19 192 VAL A C 1
ATOM 1536 O O . VAL A 1 192 ? -18.221 7.919 -9.140 1.00 92.19 192 VAL A O 1
ATOM 1539 N N . ARG A 1 193 ? -17.403 7.355 -7.131 1.00 90.12 193 ARG A N 1
ATOM 1540 C CA . ARG A 1 193 ? -17.709 8.640 -6.482 1.00 90.12 193 ARG A CA 1
ATOM 1541 C C . ARG A 1 193 ? -16.902 9.824 -7.013 1.00 90.12 193 ARG A C 1
ATOM 1543 O O . ARG A 1 193 ? -17.225 10.958 -6.678 1.00 90.12 193 ARG A O 1
ATOM 1550 N N . GLY A 1 194 ? -15.846 9.585 -7.792 1.00 86.75 194 GLY A N 1
ATOM 1551 C CA . GLY A 1 194 ? -15.105 10.645 -8.479 1.00 86.75 194 GLY A CA 1
ATOM 1552 C C . GLY A 1 194 ? -14.315 11.593 -7.569 1.00 86.75 194 GLY A C 1
ATOM 1553 O O . GLY A 1 194 ? -13.923 12.662 -8.021 1.00 86.75 194 GLY A O 1
ATOM 1554 N N . ARG A 1 195 ? -14.055 11.224 -6.303 1.00 90.88 195 ARG A N 1
ATOM 1555 C CA . ARG A 1 195 ? -13.285 12.061 -5.356 1.00 90.88 195 ARG A CA 1
ATOM 1556 C C . ARG A 1 195 ? -11.820 12.230 -5.768 1.00 90.88 195 ARG A C 1
ATOM 1558 O O . ARG A 1 195 ? -11.223 13.262 -5.485 1.00 90.88 195 ARG A O 1
ATOM 1565 N N . PHE A 1 196 ? -11.233 11.202 -6.375 1.00 94.12 196 PHE A N 1
ATOM 1566 C CA . PHE A 1 196 ? -9.787 11.112 -6.568 1.00 94.12 196 PHE A CA 1
ATOM 1567 C C . PHE A 1 196 ? -9.389 11.611 -7.957 1.00 94.12 196 PHE A C 1
ATOM 1569 O O . PHE A 1 196 ? -9.805 10.996 -8.948 1.00 94.12 196 PHE A O 1
ATOM 1576 N N . PRO A 1 197 ? -8.565 12.668 -8.062 1.00 92.75 197 PRO A N 1
ATOM 1577 C CA . PRO A 1 197 ? -7.989 13.055 -9.335 1.00 92.75 197 PRO A CA 1
ATOM 1578 C C . PRO A 1 197 ? -6.985 12.004 -9.830 1.00 92.75 197 PRO A C 1
ATOM 1580 O O . PRO A 1 197 ? -6.583 11.067 -9.130 1.00 92.75 197 PRO A O 1
ATOM 1583 N N . SER A 1 198 ? -6.577 12.173 -11.084 1.00 90.50 198 SER A N 1
ATOM 1584 C CA . SER A 1 198 ? -5.427 11.464 -11.637 1.00 90.50 198 SER A CA 1
ATOM 1585 C C . SER A 1 198 ? -4.173 11.742 -10.801 1.00 90.50 198 SER A C 1
ATOM 1587 O O . SER A 1 198 ? -3.979 12.872 -10.348 1.00 90.50 198 SER A O 1
ATOM 1589 N N . VAL A 1 199 ? -3.270 10.758 -10.670 1.00 84.94 199 VAL A N 1
ATOM 1590 C CA . VAL A 1 199 ? -1.983 10.984 -9.988 1.00 84.94 199 VAL A CA 1
ATOM 1591 C C . VAL A 1 199 ? -1.147 12.105 -10.607 1.00 84.94 199 VAL A C 1
ATOM 1593 O O . VAL A 1 199 ? -0.288 12.658 -9.926 1.00 84.94 199 VAL A O 1
ATOM 1596 N N . GLN A 1 200 ? -1.432 12.494 -11.856 1.00 84.19 200 GLN A N 1
ATOM 1597 C CA . GLN A 1 200 ? -0.833 13.656 -12.511 1.00 84.19 200 GLN A CA 1
ATOM 1598 C C . GLN A 1 200 ? -0.967 14.946 -11.681 1.00 84.19 200 GLN A C 1
ATOM 1600 O O . GLN A 1 200 ? -0.070 15.795 -11.693 1.00 84.19 200 GLN A O 1
ATOM 1605 N N . GLU A 1 201 ? -2.063 15.096 -10.935 1.00 87.94 201 GLU A N 1
ATOM 1606 C CA . GLU A 1 201 ? -2.287 16.271 -10.089 1.00 87.94 201 GLU A CA 1
ATOM 1607 C C . GLU A 1 201 ? -1.337 16.336 -8.891 1.00 87.94 201 GLU A C 1
ATOM 1609 O O . GLU A 1 201 ? -1.088 17.415 -8.356 1.00 87.94 201 GLU A O 1
ATOM 1614 N N . TYR A 1 202 ? -0.736 15.209 -8.511 1.00 88.75 202 TYR A N 1
ATOM 1615 C CA . TYR A 1 202 ? 0.232 15.141 -7.420 1.00 88.75 202 TYR A CA 1
ATOM 1616 C C . TYR A 1 202 ? 1.687 15.122 -7.891 1.00 88.75 202 TYR A C 1
ATOM 1618 O O . TYR A 1 202 ? 2.594 15.258 -7.070 1.00 88.75 202 TYR A O 1
ATOM 1626 N N . GLU A 1 203 ? 1.929 14.931 -9.193 1.00 81.38 203 GLU A N 1
ATOM 1627 C CA . GLU A 1 203 ? 3.280 14.857 -9.746 1.00 81.38 203 GLU A CA 1
ATOM 1628 C C . GLU A 1 203 ? 4.070 16.129 -9.422 1.00 81.38 203 GLU A C 1
ATOM 1630 O O . GLU A 1 203 ? 3.571 17.252 -9.549 1.00 81.38 203 GLU A O 1
ATOM 1635 N N . HIS A 1 204 ? 5.334 15.950 -9.039 1.00 80.69 204 HIS A N 1
ATOM 1636 C CA . HIS A 1 204 ? 6.263 17.063 -8.914 1.00 80.69 204 HIS A CA 1
ATOM 1637 C C . HIS A 1 204 ? 6.539 17.659 -10.298 1.00 80.69 204 HIS A C 1
ATOM 1639 O O . HIS A 1 204 ? 7.005 16.962 -11.205 1.00 80.69 204 HIS A O 1
ATOM 1645 N N . LEU A 1 205 ? 6.299 18.960 -10.447 1.00 76.81 205 LEU A N 1
ATOM 1646 C CA . LEU A 1 205 ? 6.529 19.696 -11.683 1.00 76.81 205 LEU A CA 1
ATOM 1647 C C . LEU A 1 205 ? 7.683 20.686 -11.475 1.00 76.81 205 LEU A C 1
ATOM 1649 O O . LEU A 1 205 ? 7.525 21.640 -10.712 1.00 76.81 205 LEU A O 1
ATOM 1653 N N . PRO A 1 206 ? 8.824 20.523 -12.174 1.00 71.56 206 PRO A N 1
ATOM 1654 C CA . PRO A 1 206 ? 9.986 21.400 -12.001 1.00 71.56 206 PRO A CA 1
ATOM 1655 C C . PRO A 1 206 ? 9.727 22.879 -12.317 1.00 71.56 206 PRO A C 1
ATOM 1657 O O . PRO A 1 206 ? 10.488 23.732 -11.879 1.00 71.56 206 PRO A O 1
ATOM 1660 N N . GLY A 1 207 ? 8.687 23.176 -13.102 1.00 73.50 207 GLY A N 1
ATOM 1661 C CA . GLY A 1 207 ? 8.291 24.544 -13.445 1.00 73.50 207 GLY A CA 1
ATOM 1662 C C . GLY A 1 207 ? 7.400 25.233 -12.407 1.00 73.50 207 GLY A C 1
ATOM 1663 O O . GLY A 1 207 ? 7.143 26.421 -12.554 1.00 73.50 207 GLY A O 1
ATOM 1664 N N . LEU A 1 208 ? 6.916 24.514 -11.387 1.00 74.94 208 LEU A N 1
ATOM 1665 C CA . LEU A 1 208 ? 6.115 25.088 -10.304 1.00 74.94 208 LEU A CA 1
ATOM 1666 C C . LEU A 1 208 ? 6.996 25.542 -9.139 1.00 74.94 208 LEU A C 1
ATOM 1668 O O . LEU A 1 208 ? 8.072 24.990 -8.894 1.00 74.94 208 LEU A O 1
ATOM 1672 N N . SER A 1 209 ? 6.500 26.507 -8.366 1.00 88.38 209 SER A N 1
ATOM 1673 C CA . SER A 1 209 ? 7.168 26.945 -7.142 1.00 88.38 209 SER A CA 1
ATOM 1674 C C . SER A 1 209 ? 7.275 25.805 -6.111 1.00 88.38 209 SER A C 1
ATOM 1676 O O . SER A 1 209 ? 6.470 24.862 -6.121 1.00 88.38 209 SER A O 1
ATOM 1678 N N . PRO A 1 210 ? 8.231 25.877 -5.161 1.00 85.25 210 PRO A N 1
ATOM 1679 C CA . PRO A 1 210 ? 8.332 24.895 -4.081 1.00 85.25 210 PRO A CA 1
ATOM 1680 C C . PRO A 1 210 ? 7.035 24.752 -3.273 1.00 85.25 210 PRO A C 1
ATOM 1682 O O . PRO A 1 210 ? 6.656 23.641 -2.913 1.00 85.25 210 PRO A O 1
ATOM 1685 N N . ILE A 1 211 ? 6.317 25.858 -3.046 1.00 91.50 211 ILE A N 1
ATOM 1686 C CA . ILE A 1 211 ? 5.048 25.876 -2.303 1.00 91.50 211 ILE A CA 1
ATOM 1687 C C . ILE A 1 211 ? 3.957 25.112 -3.062 1.00 91.50 211 ILE A C 1
ATOM 1689 O O . ILE A 1 211 ? 3.211 24.342 -2.462 1.00 91.50 211 ILE A O 1
ATOM 1693 N N . GLU A 1 212 ? 3.855 25.291 -4.377 1.00 87.88 212 GLU A N 1
ATOM 1694 C CA . GLU A 1 212 ? 2.872 24.575 -5.197 1.00 87.88 212 GLU A CA 1
ATOM 1695 C C . GLU A 1 212 ? 3.177 23.079 -5.269 1.00 87.88 212 GLU A C 1
ATOM 1697 O O . GLU A 1 212 ? 2.278 22.256 -5.088 1.00 87.88 212 GLU A O 1
ATOM 1702 N N . ASN A 1 213 ? 4.448 22.714 -5.449 1.00 85.56 213 ASN A N 1
ATOM 1703 C CA . ASN A 1 213 ? 4.877 21.318 -5.396 1.00 85.56 213 ASN A CA 1
ATOM 1704 C C . ASN A 1 213 ? 4.610 20.688 -4.019 1.00 85.56 213 ASN A C 1
ATOM 1706 O O . ASN A 1 213 ? 4.155 19.546 -3.944 1.00 85.56 213 ASN A O 1
ATOM 1710 N N . GLN A 1 214 ? 4.809 21.439 -2.932 1.00 89.38 214 GLN A N 1
ATOM 1711 C CA . GLN A 1 214 ? 4.472 20.973 -1.590 1.00 89.38 214 GLN A CA 1
ATOM 1712 C C . GLN A 1 214 ? 2.960 20.793 -1.413 1.00 89.38 214 GLN A C 1
ATOM 1714 O O . GLN A 1 214 ? 2.524 19.788 -0.857 1.00 89.38 214 GLN A O 1
ATOM 1719 N N . ARG A 1 215 ? 2.130 21.707 -1.934 1.00 93.69 215 ARG A N 1
ATOM 1720 C CA . ARG A 1 215 ? 0.662 21.560 -1.915 1.00 93.69 215 ARG A CA 1
ATOM 1721 C C . ARG A 1 215 ? 0.201 20.307 -2.658 1.00 93.69 215 ARG A C 1
ATOM 1723 O O . ARG A 1 215 ? -0.660 19.596 -2.146 1.00 93.69 215 ARG A O 1
ATOM 1730 N N . ARG A 1 216 ? 0.791 20.011 -3.820 1.00 92.06 216 ARG A N 1
ATOM 1731 C CA . ARG A 1 216 ? 0.522 18.782 -4.587 1.00 92.06 216 ARG A CA 1
ATOM 1732 C C . ARG A 1 216 ? 0.858 17.527 -3.781 1.00 92.06 216 ARG A C 1
ATOM 1734 O O . ARG A 1 216 ? 0.028 16.626 -3.673 1.00 92.06 216 ARG A O 1
ATOM 1741 N N . LYS A 1 217 ? 2.027 17.509 -3.134 1.00 91.62 217 LYS A N 1
ATOM 1742 C CA . LYS A 1 217 ? 2.450 16.414 -2.251 1.00 91.62 217 LYS A CA 1
ATOM 1743 C C . LYS A 1 217 ? 1.519 16.241 -1.046 1.00 91.62 217 LYS A C 1
ATOM 1745 O O . LYS A 1 217 ? 1.115 15.123 -0.744 1.00 91.62 217 LYS A O 1
ATOM 1750 N N . LEU A 1 218 ? 1.110 17.334 -0.400 1.00 95.44 218 LEU A N 1
ATOM 1751 C CA . LEU A 1 218 ? 0.118 17.297 0.681 1.00 95.44 218 LEU A CA 1
ATOM 1752 C C . LEU A 1 218 ? -1.252 16.797 0.195 1.00 95.44 218 LEU A C 1
ATOM 1754 O O . LEU A 1 218 ? -1.952 16.127 0.950 1.00 95.44 218 LEU A O 1
ATOM 1758 N N . GLY A 1 219 ? -1.626 17.083 -1.056 1.00 95.62 219 GLY A N 1
ATOM 1759 C CA . GLY A 1 219 ? -2.794 16.490 -1.713 1.00 95.62 219 GLY A CA 1
ATOM 1760 C C . GLY A 1 219 ? -2.702 14.965 -1.780 1.00 95.62 219 GLY A C 1
ATOM 1761 O O . GLY A 1 219 ? -3.608 14.282 -1.309 1.00 95.62 219 GLY A O 1
ATOM 1762 N N . ALA A 1 220 ? -1.567 14.432 -2.246 1.00 94.38 220 ALA A N 1
ATOM 1763 C CA . ALA A 1 220 ? -1.321 12.988 -2.252 1.00 94.38 220 ALA A CA 1
ATOM 1764 C C . ALA A 1 220 ? -1.383 12.377 -0.846 1.00 94.38 220 ALA A C 1
ATOM 1766 O O . ALA A 1 220 ? -2.009 11.337 -0.665 1.00 94.38 220 ALA A O 1
ATOM 1767 N N . VAL A 1 221 ? -0.783 13.025 0.161 1.00 96.50 221 VAL A N 1
ATOM 1768 C CA . VAL A 1 221 ? -0.846 12.561 1.559 1.00 96.50 221 VAL A CA 1
ATOM 1769 C C . VAL A 1 221 ? -2.300 12.462 2.026 1.00 96.50 221 VAL A C 1
ATOM 1771 O O . VAL A 1 221 ? -2.702 11.432 2.561 1.00 96.50 221 VAL A O 1
ATOM 1774 N N . ARG A 1 222 ? -3.117 13.494 1.786 1.00 97.38 222 ARG A N 1
ATOM 1775 C CA . ARG A 1 222 ? -4.536 13.485 2.176 1.00 97.38 222 ARG A CA 1
ATOM 1776 C C . ARG A 1 222 ? -5.279 12.317 1.539 1.00 97.38 222 ARG A C 1
ATOM 1778 O O . ARG A 1 222 ? -5.928 11.551 2.243 1.00 97.38 222 ARG A O 1
ATOM 1785 N N . ASP A 1 223 ? -5.156 12.144 0.231 1.00 96.94 223 ASP A N 1
ATOM 1786 C CA . ASP A 1 223 ? -5.919 11.112 -0.468 1.00 96.94 223 ASP A CA 1
ATOM 1787 C C . ASP A 1 223 ? -5.423 9.693 -0.154 1.00 96.94 223 ASP A C 1
ATOM 1789 O O . ASP A 1 223 ? -6.234 8.771 -0.043 1.00 96.94 223 ASP A O 1
ATOM 1793 N N . ALA A 1 224 ? -4.120 9.518 0.092 1.00 95.75 224 ALA A N 1
ATOM 1794 C CA . ALA A 1 224 ? -3.561 8.253 0.559 1.00 95.75 224 ALA A CA 1
ATOM 1795 C C . ALA A 1 224 ? -4.106 7.872 1.944 1.00 95.75 224 ALA A C 1
ATOM 1797 O O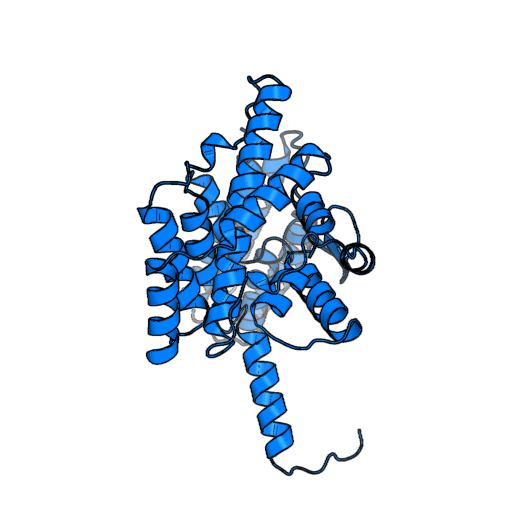 . ALA A 1 224 ? -4.640 6.775 2.110 1.00 95.75 224 ALA A O 1
ATOM 1798 N N . TYR A 1 225 ? -4.034 8.771 2.932 1.00 97.19 225 TYR A N 1
ATOM 1799 C CA . TYR A 1 225 ? -4.506 8.470 4.289 1.00 97.19 225 TYR A CA 1
ATOM 1800 C C . TYR A 1 225 ? -6.024 8.345 4.389 1.00 97.19 225 TYR A C 1
ATOM 1802 O O . TYR A 1 225 ? -6.506 7.530 5.175 1.00 97.19 225 TYR A O 1
ATOM 1810 N N . PHE A 1 226 ? -6.779 9.070 3.561 1.00 97.19 226 PHE A N 1
ATOM 1811 C CA . PHE A 1 226 ? -8.217 8.848 3.433 1.00 97.19 226 PHE A CA 1
ATOM 1812 C C . PHE A 1 226 ? -8.521 7.411 2.985 1.00 97.19 226 PHE A C 1
ATOM 1814 O O . PHE A 1 226 ? -9.349 6.732 3.593 1.00 97.19 226 PHE A O 1
ATOM 1821 N N . LEU A 1 227 ? -7.818 6.907 1.962 1.00 96.75 227 LEU A N 1
ATOM 1822 C CA . LEU A 1 227 ? -7.986 5.527 1.500 1.00 96.75 227 LEU A CA 1
ATOM 1823 C C . LEU A 1 227 ? -7.511 4.501 2.534 1.00 96.75 227 LEU A C 1
ATOM 1825 O O . LEU A 1 227 ? -8.188 3.494 2.722 1.00 96.75 227 LEU A O 1
ATOM 1829 N N . ILE A 1 228 ? -6.413 4.759 3.250 1.00 95.94 228 ILE A N 1
ATOM 1830 C CA . ILE A 1 228 ? -5.972 3.900 4.363 1.00 95.94 228 ILE A CA 1
ATOM 1831 C C . ILE A 1 228 ? -7.072 3.812 5.430 1.00 95.94 228 ILE A C 1
ATOM 1833 O O . ILE A 1 228 ? -7.426 2.707 5.836 1.00 95.94 228 ILE A O 1
ATOM 1837 N N . GLY A 1 229 ? -7.672 4.942 5.823 1.00 95.44 229 GLY A N 1
ATOM 1838 C CA . GLY A 1 229 ? -8.788 4.977 6.775 1.00 95.44 229 GLY A CA 1
ATOM 1839 C C . GLY A 1 229 ? -9.991 4.154 6.311 1.00 95.44 229 GLY A C 1
ATOM 1840 O O . GLY A 1 229 ? -10.525 3.354 7.088 1.00 95.44 229 GLY A O 1
ATOM 1841 N N . LYS A 1 230 ? -10.363 4.276 5.028 1.00 95.25 230 LYS A N 1
ATOM 1842 C CA . LYS A 1 230 ? -11.437 3.480 4.411 1.00 95.25 230 LYS A CA 1
ATOM 1843 C C . LYS A 1 230 ? -11.131 1.989 4.451 1.00 95.25 230 LYS A C 1
ATOM 1845 O O . LYS A 1 230 ? -11.973 1.202 4.880 1.00 95.25 230 LYS A O 1
ATOM 1850 N N . LEU A 1 231 ? -9.935 1.595 4.019 1.00 95.50 231 LEU A N 1
ATOM 1851 C CA . LEU A 1 231 ? -9.526 0.193 3.945 1.00 95.50 231 LEU A CA 1
ATOM 1852 C C . LEU A 1 231 ? -9.425 -0.435 5.336 1.00 95.50 231 LEU A C 1
ATOM 1854 O O . LEU A 1 231 ? -9.941 -1.528 5.541 1.00 95.50 231 LEU A O 1
ATOM 1858 N N . PHE A 1 232 ? -8.834 0.262 6.307 1.00 94.31 232 PHE A N 1
ATOM 1859 C CA . PHE A 1 232 ? -8.718 -0.235 7.678 1.00 94.31 232 PHE A CA 1
ATOM 1860 C C . PHE A 1 232 ? -10.094 -0.401 8.315 1.00 94.31 232 PHE A C 1
ATOM 1862 O O . PHE A 1 232 ? -10.403 -1.459 8.851 1.00 94.31 232 PHE A O 1
ATOM 1869 N N . SER A 1 233 ? -10.971 0.587 8.167 1.00 93.25 233 SER A N 1
ATOM 1870 C CA . SER A 1 233 ? -12.339 0.484 8.683 1.00 93.25 233 SER A CA 1
ATOM 1871 C C . SER A 1 233 ? -13.129 -0.637 8.016 1.00 93.25 233 SER A C 1
ATOM 1873 O O . SER A 1 233 ? -13.876 -1.345 8.687 1.00 93.25 233 SER A O 1
ATOM 1875 N N . SER A 1 234 ? -12.902 -0.862 6.719 1.00 94.00 234 SER A N 1
ATOM 1876 C CA . SER A 1 234 ? -13.496 -1.991 6.000 1.00 94.00 234 SER A CA 1
ATOM 1877 C C . SER A 1 234 ? -13.015 -3.332 6.553 1.00 94.00 234 SER A C 1
ATOM 1879 O O . SER A 1 234 ? -13.824 -4.231 6.747 1.00 94.00 234 SER A O 1
ATOM 1881 N N . ILE A 1 235 ? -11.717 -3.463 6.852 1.00 92.75 235 ILE A N 1
ATOM 1882 C CA . ILE A 1 235 ? -11.148 -4.666 7.479 1.00 92.75 235 ILE A CA 1
ATOM 1883 C C . ILE A 1 235 ? -11.726 -4.868 8.883 1.00 92.75 235 ILE A C 1
ATOM 1885 O O . ILE A 1 235 ? -12.088 -5.995 9.219 1.00 92.75 235 ILE A O 1
ATOM 1889 N N . ALA A 1 236 ? -11.825 -3.806 9.689 1.00 91.75 236 ALA A N 1
ATOM 1890 C CA . ALA A 1 236 ? -12.396 -3.874 11.033 1.00 91.75 236 ALA A CA 1
ATOM 1891 C C . ALA A 1 236 ? -13.856 -4.336 11.007 1.00 91.75 236 ALA A C 1
ATOM 1893 O O . ALA A 1 236 ? -14.206 -5.244 11.751 1.00 91.75 236 ALA A O 1
ATOM 1894 N N . LEU A 1 237 ? -14.691 -3.768 10.134 1.00 91.69 237 LEU A N 1
ATOM 1895 C CA . LEU A 1 237 ? -16.085 -4.190 10.014 1.00 91.69 237 LEU A CA 1
ATOM 1896 C C . LEU A 1 237 ? -16.205 -5.618 9.463 1.00 91.69 237 LEU A C 1
ATOM 1898 O O . LEU A 1 237 ? -16.928 -6.426 10.032 1.00 91.69 237 LEU A O 1
ATOM 1902 N N . PHE A 1 238 ? -15.451 -5.956 8.412 1.00 90.56 238 PHE A N 1
ATOM 1903 C CA . PHE A 1 238 ? -15.505 -7.284 7.793 1.00 90.56 238 PHE A CA 1
ATOM 1904 C C . PHE A 1 238 ? -15.058 -8.403 8.743 1.00 90.56 238 PHE A C 1
ATOM 1906 O O . PHE A 1 238 ? -15.605 -9.502 8.728 1.00 90.56 238 PHE A O 1
ATOM 1913 N N . SER A 1 239 ? -14.023 -8.146 9.548 1.00 83.06 239 SER A N 1
ATOM 1914 C CA . SER A 1 239 ? -13.384 -9.183 10.368 1.00 83.06 239 SER A CA 1
ATOM 1915 C C . SER A 1 239 ? -14.071 -9.402 11.719 1.00 83.06 239 SER A C 1
ATOM 1917 O O . SER A 1 239 ? -13.731 -10.365 12.408 1.00 83.06 239 SER A O 1
ATOM 1919 N N . TYR A 1 240 ? -14.992 -8.521 12.127 1.00 76.81 240 TYR A N 1
ATOM 1920 C CA . TYR A 1 240 ? -15.570 -8.528 13.470 1.00 76.81 240 TYR A CA 1
ATOM 1921 C C . TYR A 1 240 ? -17.086 -8.340 13.426 1.00 76.81 240 TYR A C 1
ATOM 1923 O O . TYR A 1 240 ? -17.595 -7.223 13.352 1.00 76.81 240 TYR A O 1
ATOM 1931 N N . GLU A 1 241 ? -17.806 -9.461 13.520 1.00 64.44 241 GLU A N 1
ATOM 1932 C CA . GLU A 1 241 ? -19.268 -9.504 13.443 1.00 64.44 241 GLU A CA 1
ATOM 1933 C C . GLU A 1 241 ? -19.901 -8.615 14.533 1.00 64.44 241 GLU A C 1
ATOM 1935 O O . GLU A 1 241 ? -19.862 -8.926 15.725 1.00 64.44 241 GLU A O 1
ATOM 1940 N N . GLY A 1 242 ? -20.460 -7.471 14.127 1.00 57.66 242 GLY A N 1
ATOM 1941 C CA . GLY A 1 242 ? -21.340 -6.640 14.957 1.00 57.66 242 GLY A CA 1
ATOM 1942 C C . GLY A 1 242 ? -20.681 -5.747 16.017 1.00 57.66 242 GLY A C 1
ATOM 1943 O O . GLY A 1 242 ? -21.397 -5.194 16.849 1.00 57.66 242 GLY A O 1
ATOM 1944 N N . LYS A 1 243 ? -19.348 -5.583 16.027 1.00 66.19 243 LYS A N 1
ATOM 1945 C CA . LYS A 1 243 ? -18.644 -4.736 17.022 1.00 66.19 243 LYS A CA 1
ATOM 1946 C C . LYS A 1 243 ? -17.931 -3.513 16.450 1.00 66.19 243 LYS A C 1
ATOM 1948 O O . LYS A 1 243 ? -17.271 -2.811 17.217 1.00 66.19 243 LYS A O 1
ATOM 1953 N N . TYR A 1 244 ? -18.070 -3.258 15.149 1.00 82.44 244 TYR A N 1
ATOM 1954 C CA . TYR A 1 244 ? -17.477 -2.080 14.532 1.00 82.44 244 TYR A CA 1
ATOM 1955 C C . TYR A 1 244 ? -18.083 -0.795 15.100 1.00 82.44 244 TYR A C 1
ATOM 1957 O O . TYR A 1 244 ? -19.275 -0.542 14.939 1.00 82.44 244 TYR A O 1
ATOM 1965 N N . ASP A 1 245 ? -17.259 0.010 15.765 1.00 82.06 245 ASP A N 1
ATOM 1966 C CA . ASP A 1 245 ? -17.704 1.244 16.402 1.00 82.06 245 ASP A CA 1
ATOM 1967 C C . ASP A 1 245 ? -16.564 2.266 16.474 1.00 82.06 245 ASP A C 1
ATOM 1969 O O . ASP A 1 245 ? -15.643 2.168 17.291 1.00 82.06 245 ASP A O 1
ATOM 1973 N N . THR A 1 246 ? -16.636 3.290 15.622 1.00 80.44 246 THR A N 1
ATOM 1974 C CA . THR A 1 246 ? -15.653 4.379 15.603 1.00 80.44 246 THR A CA 1
ATOM 1975 C C . THR A 1 246 ? -15.689 5.239 16.864 1.00 80.44 246 THR A C 1
ATOM 1977 O O . THR A 1 246 ? -14.709 5.927 17.137 1.00 80.44 246 THR A O 1
ATOM 1980 N N . ALA A 1 247 ? -16.766 5.204 17.659 1.00 82.31 247 ALA A N 1
ATOM 1981 C CA . ALA A 1 247 ? -16.842 5.948 18.917 1.00 82.31 247 ALA A CA 1
ATOM 1982 C C . ALA A 1 247 ? -15.885 5.395 19.988 1.00 82.31 247 ALA A C 1
ATOM 1984 O O . ALA A 1 247 ? -15.547 6.101 20.936 1.00 82.31 247 ALA A O 1
ATOM 1985 N N . ARG A 1 248 ? -15.402 4.156 19.823 1.00 82.88 248 ARG A N 1
ATOM 1986 C CA . ARG A 1 248 ? -14.407 3.528 20.711 1.00 82.88 248 ARG A CA 1
ATOM 1987 C C . ARG A 1 248 ? -12.978 3.984 20.437 1.00 82.88 248 ARG A C 1
ATOM 1989 O O . ARG A 1 248 ? -12.083 3.689 21.228 1.00 82.88 248 ARG A O 1
ATOM 1996 N N . VAL A 1 249 ? -12.749 4.657 19.312 1.00 85.25 249 VAL A N 1
ATOM 1997 C CA . VAL A 1 249 ? -11.416 5.090 18.897 1.00 85.25 249 VAL A CA 1
ATOM 1998 C C . VAL A 1 249 ? -10.989 6.292 19.730 1.00 85.25 249 VAL A C 1
ATOM 2000 O O . VAL A 1 249 ? -11.680 7.311 19.787 1.00 85.25 249 VAL A O 1
ATOM 2003 N N . SER A 1 250 ? -9.827 6.198 20.374 1.00 84.62 250 SER A N 1
ATOM 2004 C CA . SER A 1 250 ? -9.298 7.317 21.151 1.00 84.62 250 SER A CA 1
ATOM 2005 C C . SER A 1 250 ? -8.895 8.483 20.236 1.00 84.62 250 SER A C 1
ATOM 2007 O O . SER A 1 250 ? -8.427 8.293 19.113 1.00 84.62 250 SER A O 1
ATOM 2009 N N . LYS A 1 251 ? -9.036 9.721 20.730 1.00 76.25 251 LYS A N 1
ATOM 2010 C CA . LYS A 1 251 ? -8.845 10.968 19.955 1.00 76.25 251 LYS A CA 1
ATOM 2011 C C . LYS A 1 251 ? -7.477 11.088 19.256 1.00 76.25 251 LYS A C 1
ATOM 2013 O O . LYS A 1 251 ? -7.357 11.841 18.297 1.00 76.25 251 LYS A O 1
ATOM 2018 N N . ASN A 1 252 ? -6.469 10.350 19.724 1.00 80.38 252 ASN A N 1
ATOM 2019 C CA . ASN A 1 252 ? -5.101 10.369 19.203 1.00 80.38 252 ASN A CA 1
ATOM 2020 C C . ASN A 1 252 ? -4.580 8.970 18.839 1.00 80.38 252 ASN A C 1
ATOM 2022 O O . ASN A 1 252 ? -3.366 8.785 18.770 1.00 80.38 252 ASN A O 1
ATOM 2026 N N . ALA A 1 253 ? -5.462 7.986 18.648 1.00 86.44 253 ALA A N 1
ATOM 2027 C CA . ALA A 1 253 ? -5.040 6.662 18.216 1.00 86.44 253 ALA A CA 1
ATOM 2028 C C . ALA A 1 253 ? -4.308 6.744 16.866 1.00 86.44 253 ALA A C 1
ATOM 2030 O O . ALA A 1 253 ? -4.777 7.388 15.920 1.00 86.44 253 ALA A O 1
ATOM 2031 N N . ASP A 1 254 ? -3.161 6.072 16.768 1.00 90.94 254 ASP A N 1
ATOM 2032 C CA . ASP A 1 254 ? -2.545 5.791 15.475 1.00 90.94 254 ASP A CA 1
ATOM 2033 C C . ASP A 1 254 ? -3.452 4.835 14.660 1.00 90.94 254 ASP A C 1
ATOM 2035 O O . ASP A 1 254 ? -4.327 4.180 15.235 1.00 90.94 254 ASP A O 1
ATOM 2039 N N . PRO A 1 255 ? -3.277 4.719 13.332 1.00 93.88 255 PRO A N 1
ATOM 2040 C CA . PRO A 1 255 ? -4.117 3.892 12.474 1.00 93.88 255 PRO A CA 1
ATOM 2041 C C . PRO A 1 255 ? -4.265 2.433 12.916 1.00 93.88 255 PRO A C 1
ATOM 2043 O O . PRO A 1 255 ? -5.354 1.875 12.792 1.00 93.88 255 PRO A O 1
ATOM 2046 N N . ILE A 1 256 ? -3.212 1.811 13.456 1.00 93.19 256 ILE A N 1
ATOM 2047 C CA . ILE A 1 256 ? -3.248 0.414 13.907 1.00 93.19 256 ILE A CA 1
ATOM 2048 C C . ILE A 1 256 ? -4.053 0.298 15.199 1.00 93.19 256 ILE A C 1
ATOM 2050 O O . ILE A 1 256 ? -4.935 -0.557 15.306 1.00 93.19 256 ILE A O 1
ATOM 2054 N N . THR A 1 257 ? -3.809 1.187 16.161 1.00 91.56 257 THR A N 1
ATOM 2055 C CA . THR A 1 257 ? -4.605 1.239 17.394 1.00 91.56 257 THR A CA 1
ATOM 2056 C C . THR A 1 257 ? -6.074 1.533 17.088 1.00 91.56 257 THR A C 1
ATOM 2058 O O . THR A 1 257 ? -6.960 0.851 17.603 1.00 91.56 257 THR A O 1
ATOM 2061 N N . ALA A 1 258 ? -6.344 2.492 16.200 1.00 91.38 258 ALA A N 1
ATOM 2062 C CA . ALA A 1 258 ? -7.691 2.864 15.785 1.00 91.38 258 ALA A CA 1
ATOM 2063 C C . ALA A 1 258 ? -8.421 1.698 15.106 1.00 91.38 258 ALA A C 1
ATOM 2065 O O . ALA A 1 258 ? -9.579 1.446 15.422 1.00 91.38 258 ALA A O 1
ATOM 2066 N N . LEU A 1 259 ? -7.743 0.956 14.223 1.00 92.25 259 LEU A N 1
ATOM 2067 C CA . LEU A 1 259 ? -8.272 -0.256 13.594 1.00 92.25 259 LEU A CA 1
ATOM 2068 C C . LEU A 1 259 ? -8.721 -1.284 14.646 1.00 92.25 259 LEU A C 1
ATOM 2070 O O . LEU A 1 259 ? -9.841 -1.787 14.577 1.00 92.25 259 LEU A O 1
ATOM 2074 N N . LEU A 1 260 ? -7.860 -1.588 15.623 1.00 90.31 260 LEU A N 1
ATOM 2075 C CA . LEU A 1 260 ? -8.131 -2.598 16.653 1.00 90.31 260 LEU A CA 1
ATOM 2076 C C . LEU A 1 260 ? -9.243 -2.166 17.624 1.00 90.31 260 LEU A C 1
ATOM 2078 O O . LEU A 1 260 ? -10.089 -2.983 17.992 1.00 90.31 260 LEU A O 1
ATOM 2082 N N . GLN A 1 261 ? -9.272 -0.884 18.002 1.00 89.12 261 GLN A N 1
ATOM 2083 C CA . GLN A 1 261 ? -10.326 -0.307 18.841 1.00 89.12 261 GLN A CA 1
ATOM 2084 C C . GLN A 1 261 ? -11.673 -0.283 18.119 1.00 89.12 261 GLN A C 1
ATOM 2086 O O . GLN A 1 261 ? -12.676 -0.708 18.693 1.00 89.12 261 GLN A O 1
ATOM 2091 N N . ALA A 1 262 ? -11.689 0.158 16.857 1.00 89.06 262 ALA A N 1
ATOM 2092 C CA . ALA A 1 262 ? -12.896 0.188 16.039 1.00 89.06 262 ALA A CA 1
ATOM 2093 C C . ALA A 1 262 ? -13.448 -1.220 15.815 1.00 89.06 262 ALA A C 1
ATOM 2095 O O . ALA A 1 262 ? -14.651 -1.404 15.884 1.00 89.06 262 ALA A O 1
ATOM 2096 N N . ALA A 1 263 ? -12.584 -2.221 15.633 1.00 87.94 263 ALA A N 1
ATOM 2097 C CA . ALA A 1 263 ? -12.955 -3.636 15.582 1.00 87.94 263 ALA A CA 1
ATOM 2098 C C . ALA A 1 263 ? -13.563 -4.183 16.894 1.00 87.94 263 ALA A C 1
ATOM 2100 O O . ALA A 1 263 ? -14.061 -5.309 16.927 1.00 87.94 263 ALA A O 1
ATOM 2101 N N . GLY A 1 264 ? -13.496 -3.429 17.996 1.00 84.81 264 GLY A N 1
ATOM 2102 C CA . GLY A 1 264 ? -13.982 -3.861 19.303 1.00 84.81 264 GLY A CA 1
ATOM 2103 C C . GLY A 1 264 ? -13.173 -5.011 19.903 1.00 84.81 264 GLY A C 1
ATOM 2104 O O . GLY A 1 264 ? -13.720 -5.795 20.683 1.00 84.81 264 GLY A O 1
ATOM 2105 N N . LYS A 1 265 ? -11.893 -5.135 19.525 1.00 79.19 265 LYS A N 1
ATOM 2106 C CA . LYS A 1 265 ? -10.992 -6.161 20.045 1.00 79.19 265 LYS A CA 1
ATOM 2107 C C . LYS A 1 265 ? -10.258 -5.640 21.275 1.00 79.19 265 LYS A C 1
ATOM 2109 O O . LYS A 1 265 ? -9.535 -4.649 21.207 1.00 79.19 265 LYS A O 1
ATOM 2114 N N . GLU A 1 266 ? -10.400 -6.348 22.388 1.00 82.38 266 GLU A N 1
ATOM 2115 C CA . GLU A 1 266 ? -9.570 -6.116 23.566 1.00 82.38 266 GLU A CA 1
ATOM 2116 C C . GLU A 1 266 ? -8.162 -6.645 23.280 1.00 82.38 266 GLU A C 1
ATOM 2118 O O . GLU A 1 266 ? -7.931 -7.853 23.211 1.00 82.38 266 GLU A O 1
ATOM 2123 N N . CYS A 1 267 ? -7.228 -5.726 23.045 1.00 86.12 267 CYS A N 1
ATOM 2124 C CA . CYS A 1 267 ? -5.823 -6.034 22.821 1.00 86.12 267 CYS A CA 1
ATOM 2125 C C . CYS A 1 267 ? -4.987 -5.479 23.973 1.00 86.12 267 CYS A C 1
ATOM 2127 O O . CYS A 1 267 ? -5.147 -4.326 24.373 1.00 86.12 267 CYS A O 1
ATOM 2129 N N . THR A 1 268 ? -4.039 -6.272 24.465 1.00 90.81 268 THR A N 1
ATOM 2130 C CA . THR A 1 268 ? -3.002 -5.771 25.371 1.00 90.81 268 THR A CA 1
ATOM 2131 C C . THR A 1 268 ? -2.044 -4.843 24.621 1.00 90.81 268 THR A C 1
ATOM 2133 O O . THR A 1 268 ? -1.906 -4.925 23.398 1.00 90.81 268 THR A O 1
ATOM 2136 N N . ALA A 1 269 ? -1.313 -3.992 25.347 1.00 88.69 269 ALA A N 1
ATOM 2137 C CA . ALA A 1 269 ? -0.299 -3.122 24.746 1.00 88.69 269 ALA A CA 1
ATOM 2138 C C . ALA A 1 269 ? 0.745 -3.911 23.929 1.00 88.69 269 ALA A C 1
ATOM 2140 O O . ALA A 1 269 ? 1.134 -3.488 22.843 1.00 88.69 269 ALA A O 1
ATOM 2141 N N . ALA A 1 270 ? 1.137 -5.100 24.404 1.00 91.12 270 ALA A N 1
ATOM 2142 C CA . ALA A 1 270 ? 2.061 -5.981 23.692 1.00 91.12 270 ALA A CA 1
ATOM 2143 C C . ALA A 1 270 ? 1.477 -6.501 22.365 1.00 91.12 270 ALA A C 1
ATOM 2145 O O . ALA A 1 270 ? 2.186 -6.567 21.364 1.00 91.12 270 ALA A O 1
ATOM 2146 N N . GLN A 1 271 ? 0.183 -6.835 22.331 1.00 91.31 271 GLN A N 1
ATOM 2147 C CA . GLN A 1 271 ? -0.489 -7.268 21.102 1.00 91.31 271 GLN A CA 1
ATOM 2148 C C . GLN A 1 271 ? -0.608 -6.127 20.088 1.00 91.31 271 GLN A C 1
ATOM 2150 O O . GLN A 1 271 ? -0.359 -6.348 18.905 1.00 91.31 271 GLN A O 1
ATOM 2155 N N . ILE A 1 272 ? -0.941 -4.914 20.542 1.00 89.94 272 ILE A N 1
ATOM 2156 C CA . ILE A 1 272 ? -0.984 -3.721 19.681 1.00 89.94 272 ILE A CA 1
ATOM 2157 C C . ILE A 1 272 ? 0.403 -3.464 19.086 1.00 89.94 272 ILE A C 1
ATOM 2159 O O . ILE A 1 272 ? 0.529 -3.338 17.870 1.00 89.94 272 ILE A O 1
ATOM 2163 N N . HIS A 1 273 ? 1.448 -3.473 19.918 1.00 90.75 273 HIS A N 1
ATOM 2164 C CA . HIS A 1 273 ? 2.827 -3.279 19.470 1.00 90.75 273 HIS A CA 1
ATOM 2165 C C . HIS A 1 273 ? 3.278 -4.352 18.463 1.00 90.75 273 HIS A C 1
ATOM 2167 O O . HIS A 1 273 ? 3.921 -4.036 17.463 1.00 90.75 273 HIS A O 1
ATOM 2173 N N . ALA A 1 274 ? 2.896 -5.616 18.670 1.00 92.06 274 ALA A N 1
ATOM 2174 C CA . ALA A 1 274 ? 3.187 -6.688 17.722 1.00 92.06 274 ALA A CA 1
ATOM 2175 C C . ALA A 1 274 ? 2.489 -6.478 16.366 1.00 92.06 274 ALA A C 1
ATOM 2177 O O . ALA A 1 274 ? 3.129 -6.612 15.323 1.00 92.06 274 ALA A O 1
ATOM 2178 N N . VAL A 1 275 ? 1.200 -6.111 16.360 1.00 92.06 275 VAL A N 1
ATOM 2179 C CA . VAL A 1 275 ? 0.467 -5.806 15.115 1.00 92.06 275 VAL A CA 1
ATOM 2180 C C . VAL A 1 275 ? 1.097 -4.613 14.405 1.00 92.06 275 VAL A C 1
ATOM 2182 O O . VAL A 1 275 ? 1.272 -4.649 13.191 1.00 92.06 275 VAL A O 1
ATOM 2185 N N . HIS A 1 276 ? 1.480 -3.586 15.160 1.00 93.12 276 HIS A N 1
ATOM 2186 C CA . HIS A 1 276 ? 2.150 -2.400 14.641 1.00 93.12 276 HIS A CA 1
ATOM 2187 C C . HIS A 1 276 ? 3.485 -2.748 13.972 1.00 93.12 276 HIS A C 1
ATOM 2189 O O . HIS A 1 276 ? 3.694 -2.423 12.803 1.00 93.12 276 HIS A O 1
ATOM 2195 N N . THR A 1 277 ? 4.318 -3.538 14.652 1.00 92.69 277 THR A N 1
ATOM 2196 C CA . THR A 1 277 ? 5.606 -4.024 14.133 1.00 92.69 277 THR A CA 1
ATOM 2197 C C . THR A 1 277 ? 5.419 -4.813 12.838 1.00 92.69 277 THR A C 1
ATOM 2199 O O . THR A 1 277 ? 6.118 -4.577 11.853 1.00 92.69 277 THR A O 1
ATOM 2202 N N . ILE A 1 278 ? 4.447 -5.732 12.809 1.00 91.19 278 ILE A N 1
ATOM 2203 C CA . ILE A 1 278 ? 4.126 -6.528 11.617 1.00 91.19 278 ILE A CA 1
ATOM 2204 C C . ILE A 1 278 ? 3.639 -5.624 10.481 1.00 91.19 278 ILE A C 1
ATOM 2206 O O . ILE A 1 278 ? 4.084 -5.788 9.344 1.00 91.19 278 ILE A O 1
ATOM 2210 N N . ALA A 1 279 ? 2.758 -4.665 10.769 1.00 91.56 279 ALA A N 1
ATOM 2211 C CA . ALA A 1 279 ? 2.218 -3.746 9.775 1.00 91.56 279 ALA A CA 1
ATOM 2212 C C . ALA A 1 279 ? 3.310 -2.857 9.163 1.00 91.56 279 ALA A C 1
ATOM 2214 O O . ALA A 1 279 ? 3.326 -2.667 7.946 1.00 91.56 279 ALA A O 1
ATOM 2215 N N . LEU A 1 280 ? 4.248 -2.356 9.972 1.00 91.75 280 LEU A N 1
ATOM 2216 C CA . LEU A 1 280 ? 5.399 -1.599 9.481 1.00 91.75 280 LEU A CA 1
ATOM 2217 C C . LEU A 1 280 ? 6.376 -2.475 8.695 1.00 91.75 280 LEU A C 1
ATOM 2219 O O . LEU A 1 280 ? 6.808 -2.068 7.618 1.00 91.75 280 LEU A O 1
ATOM 2223 N N . ALA A 1 281 ? 6.667 -3.691 9.157 1.00 88.81 281 ALA A N 1
ATOM 2224 C CA . ALA A 1 281 ? 7.545 -4.617 8.440 1.00 88.81 281 ALA A CA 1
ATOM 2225 C C . ALA A 1 281 ? 7.007 -5.003 7.048 1.00 88.81 281 ALA A C 1
ATOM 2227 O O . ALA A 1 281 ? 7.784 -5.301 6.146 1.00 88.81 281 ALA A O 1
ATOM 2228 N N . HIS A 1 282 ? 5.684 -4.965 6.860 1.00 86.88 282 HIS A N 1
ATOM 2229 C CA . HIS A 1 282 ? 5.016 -5.270 5.589 1.00 86.88 282 HIS A CA 1
ATOM 2230 C C . HIS A 1 282 ? 4.564 -4.022 4.815 1.00 86.88 282 HIS A C 1
ATOM 2232 O O . HIS A 1 282 ? 3.864 -4.150 3.805 1.00 86.88 282 HIS A O 1
ATOM 2238 N N . SER A 1 283 ? 4.947 -2.825 5.270 1.00 86.62 283 SER A N 1
ATOM 2239 C CA . SER A 1 283 ? 4.562 -1.559 4.635 1.00 86.62 283 SER A CA 1
ATOM 2240 C C . SER A 1 283 ? 5.178 -1.395 3.243 1.00 86.62 283 SER A C 1
ATOM 2242 O O . SER A 1 283 ? 4.511 -0.897 2.337 1.00 86.62 283 SER A O 1
ATOM 2244 N N . SER A 1 284 ? 6.412 -1.869 3.054 1.00 81.88 284 SER A N 1
ATOM 2245 C CA . SER A 1 284 ? 7.057 -2.004 1.750 1.00 81.88 284 SER A CA 1
ATOM 2246 C C . SER A 1 284 ? 8.137 -3.086 1.779 1.00 81.88 284 SER A C 1
ATOM 2248 O O . SER A 1 284 ? 8.719 -3.362 2.826 1.00 81.88 284 SER A O 1
ATOM 2250 N N . HIS A 1 285 ? 8.404 -3.722 0.636 1.00 73.06 285 HIS A N 1
ATOM 2251 C CA . HIS A 1 285 ? 9.397 -4.800 0.545 1.00 73.06 285 HIS A CA 1
ATOM 2252 C C . HIS A 1 285 ? 10.067 -4.843 -0.837 1.00 73.06 285 HIS A C 1
ATOM 2254 O O . HIS A 1 285 ? 9.995 -5.844 -1.549 1.00 73.06 285 HIS A O 1
ATOM 2260 N N . GLY A 1 286 ? 10.701 -3.733 -1.221 1.00 64.44 286 GLY A N 1
ATOM 2261 C CA . GLY A 1 286 ? 11.512 -3.610 -2.430 1.00 64.44 286 GLY A CA 1
ATOM 2262 C C . GLY A 1 286 ? 10.743 -3.902 -3.717 1.00 64.44 286 GLY A C 1
ATOM 2263 O O . GLY A 1 286 ? 10.862 -5.001 -4.244 1.00 64.44 286 GLY A O 1
ATOM 2264 N N . LEU A 1 287 ? 10.000 -2.915 -4.231 1.00 68.50 287 LEU A N 1
ATOM 2265 C CA . LEU A 1 287 ? 9.233 -2.948 -5.489 1.00 68.50 287 LEU A CA 1
ATOM 2266 C C . LEU A 1 287 ? 8.668 -4.345 -5.815 1.00 68.50 287 LEU A C 1
ATOM 2268 O O . LEU A 1 287 ? 8.979 -4.946 -6.848 1.00 68.50 287 LEU A O 1
ATOM 2272 N N . ASN A 1 288 ? 7.863 -4.876 -4.893 1.00 74.00 288 ASN A N 1
ATOM 2273 C CA . ASN A 1 288 ? 7.193 -6.160 -5.086 1.00 74.00 288 ASN A CA 1
ATOM 2274 C C . ASN A 1 288 ? 6.164 -6.084 -6.230 1.00 74.00 288 ASN A C 1
ATOM 2276 O O . ASN A 1 288 ? 5.846 -5.005 -6.725 1.00 74.00 288 ASN A O 1
ATOM 2280 N N . SER A 1 289 ? 5.615 -7.223 -6.660 1.00 71.88 289 SER A N 1
ATOM 2281 C CA . SER A 1 289 ? 4.685 -7.279 -7.799 1.00 71.88 289 SER A CA 1
ATOM 2282 C C . SER A 1 289 ? 3.466 -6.356 -7.641 1.00 71.88 289 SER A C 1
ATOM 2284 O O . SER A 1 289 ? 3.038 -5.727 -8.611 1.00 71.88 289 SER A O 1
ATOM 2286 N N . GLY A 1 290 ? 2.943 -6.201 -6.422 1.00 79.31 290 GLY A N 1
ATOM 2287 C CA . GLY A 1 290 ? 1.870 -5.254 -6.124 1.00 79.31 290 GLY A CA 1
ATOM 2288 C C . GLY A 1 290 ? 2.305 -3.795 -6.246 1.00 79.31 290 GLY A C 1
ATOM 2289 O O . GLY A 1 290 ? 1.640 -3.008 -6.916 1.00 79.31 290 GLY A O 1
ATOM 2290 N N . GLU A 1 291 ? 3.435 -3.438 -5.635 1.00 78.94 291 GLU A N 1
ATOM 2291 C CA . GLU A 1 291 ? 4.017 -2.089 -5.706 1.00 78.94 291 GLU A CA 1
ATOM 2292 C C . GLU A 1 291 ? 4.382 -1.703 -7.145 1.00 78.94 291 GLU A C 1
ATOM 2294 O O . GLU A 1 291 ? 4.058 -0.602 -7.589 1.00 78.94 291 GLU A O 1
ATOM 2299 N N . LEU A 1 292 ? 4.994 -2.618 -7.902 1.00 79.38 292 LEU A N 1
ATOM 2300 C CA . LEU A 1 292 ? 5.317 -2.432 -9.316 1.00 79.38 292 LEU A CA 1
ATOM 2301 C C . LEU A 1 292 ? 4.058 -2.154 -10.130 1.00 79.38 292 LEU A C 1
ATOM 2303 O O . LEU A 1 292 ? 4.034 -1.231 -10.939 1.00 79.38 292 LEU A O 1
ATOM 2307 N N . THR A 1 293 ? 2.997 -2.920 -9.899 1.00 77.12 293 THR A N 1
ATOM 2308 C CA . THR A 1 293 ? 1.746 -2.736 -10.637 1.00 77.12 293 THR A CA 1
ATOM 2309 C C . THR A 1 293 ? 1.084 -1.410 -10.288 1.00 77.12 293 THR A C 1
ATOM 2311 O O . THR A 1 293 ? 0.635 -0.701 -11.189 1.00 77.12 293 THR A O 1
ATOM 2314 N N . ALA A 1 294 ? 1.080 -1.021 -9.010 1.00 83.12 294 ALA A N 1
ATOM 2315 C CA . ALA A 1 294 ? 0.620 0.305 -8.608 1.00 83.12 294 ALA A CA 1
ATOM 2316 C C . ALA A 1 294 ? 1.423 1.413 -9.311 1.00 83.12 294 ALA A C 1
ATOM 2318 O O . ALA A 1 294 ? 0.839 2.386 -9.786 1.00 83.12 294 ALA A O 1
ATOM 2319 N N . GLN A 1 295 ? 2.744 1.252 -9.446 1.00 77.50 295 GLN A N 1
ATOM 2320 C CA . GLN A 1 295 ? 3.589 2.197 -10.182 1.00 77.50 295 GLN A CA 1
ATOM 2321 C C . GLN A 1 295 ? 3.297 2.213 -11.686 1.00 77.50 295 GLN A C 1
ATOM 2323 O O . GLN A 1 295 ? 3.253 3.291 -12.277 1.00 77.50 295 GLN A O 1
ATOM 2328 N N . LEU A 1 296 ? 3.053 1.059 -12.314 1.00 72.88 296 LEU A N 1
ATOM 2329 C CA . LEU A 1 296 ? 2.654 0.985 -13.722 1.00 72.88 296 LEU A CA 1
ATOM 2330 C C . LEU A 1 296 ? 1.312 1.690 -13.950 1.00 72.88 296 LEU A C 1
ATOM 2332 O O . LEU A 1 296 ? 1.204 2.512 -14.861 1.00 72.88 296 LEU A O 1
ATOM 2336 N N . ALA A 1 297 ? 0.326 1.461 -13.082 1.00 70.88 297 ALA A N 1
ATOM 2337 C CA . ALA A 1 297 ? -0.942 2.186 -13.108 1.00 70.88 297 ALA A CA 1
ATOM 2338 C C . ALA A 1 297 ? -0.735 3.699 -12.900 1.00 70.88 297 ALA A C 1
ATOM 2340 O O . ALA A 1 297 ? -1.320 4.518 -13.610 1.00 70.88 297 ALA A O 1
ATOM 2341 N N . GLY A 1 298 ? 0.153 4.084 -11.981 1.00 73.00 298 GLY A N 1
ATOM 2342 C CA . GLY A 1 298 ? 0.556 5.476 -11.791 1.00 73.00 298 GLY A CA 1
ATOM 2343 C C . GLY A 1 298 ? 1.217 6.086 -13.033 1.00 73.00 298 GLY A C 1
ATOM 2344 O O . GLY A 1 298 ? 0.953 7.237 -13.360 1.00 73.00 298 GLY A O 1
ATOM 2345 N N . SER A 1 299 ? 2.007 5.315 -13.786 1.00 69.56 299 SER A N 1
ATOM 2346 C CA . SER A 1 299 ? 2.704 5.793 -14.991 1.00 69.56 299 SER A CA 1
ATOM 2347 C C . SER A 1 299 ? 1.762 6.158 -16.142 1.00 69.56 299 SER A C 1
ATOM 2349 O O . SER A 1 299 ? 2.060 7.061 -16.923 1.00 69.56 299 SER A O 1
ATOM 2351 N N . VAL A 1 300 ? 0.595 5.508 -16.208 1.00 74.06 300 VAL A N 1
ATOM 2352 C CA . VAL A 1 300 ? -0.502 5.866 -17.123 1.00 74.06 300 VAL A CA 1
ATOM 2353 C C . VAL A 1 300 ? -1.478 6.858 -16.491 1.00 74.06 300 VAL A C 1
ATOM 2355 O O . VAL A 1 300 ? -2.579 7.064 -16.997 1.00 74.06 300 VAL A O 1
ATOM 2358 N N . ARG A 1 301 ? -1.067 7.489 -15.384 1.00 78.19 301 ARG A N 1
ATOM 2359 C CA . ARG A 1 301 ? -1.797 8.553 -14.697 1.00 78.19 301 ARG A CA 1
ATOM 2360 C C . ARG A 1 301 ? -3.175 8.114 -14.206 1.00 78.19 301 ARG A C 1
ATOM 2362 O O . ARG A 1 301 ? -4.132 8.892 -14.215 1.00 78.19 301 ARG A O 1
ATOM 2369 N N . ALA A 1 302 ? -3.283 6.867 -13.752 1.00 84.00 302 ALA A N 1
ATOM 2370 C CA . ALA A 1 302 ? -4.478 6.388 -13.071 1.00 84.00 302 ALA A CA 1
ATOM 2371 C C . ALA A 1 302 ? -4.746 7.182 -11.776 1.00 84.00 302 ALA A C 1
ATOM 2373 O O . ALA A 1 302 ? -3.928 7.975 -11.325 1.00 84.00 302 ALA A O 1
ATOM 2374 N N . THR A 1 303 ? -5.907 6.982 -11.168 1.00 92.69 303 THR A N 1
ATOM 2375 C CA . THR A 1 303 ? -6.224 7.486 -9.823 1.00 92.69 303 THR A CA 1
ATOM 2376 C C . THR A 1 303 ? -5.659 6.535 -8.758 1.00 92.69 303 THR A C 1
ATOM 2378 O O . THR A 1 303 ? -5.365 5.372 -9.055 1.00 92.69 303 THR A O 1
ATOM 2381 N N . PHE A 1 304 ? -5.562 6.977 -7.499 1.00 93.19 304 PHE A N 1
ATOM 2382 C CA . PHE A 1 304 ? -5.146 6.098 -6.393 1.00 93.19 304 PHE A CA 1
ATOM 2383 C C . PHE A 1 304 ? -6.004 4.829 -6.252 1.00 93.19 304 PHE A C 1
ATOM 2385 O O . PHE A 1 304 ? -5.412 3.749 -6.202 1.00 93.19 304 PHE A O 1
ATOM 2392 N N . PRO A 1 305 ? -7.355 4.882 -6.263 1.00 95.12 305 PRO A N 1
ATOM 2393 C CA . PRO A 1 305 ? -8.155 3.663 -6.176 1.00 95.12 305 PRO A CA 1
ATOM 2394 C C . PRO A 1 305 ? -7.853 2.669 -7.301 1.00 95.12 305 PRO A C 1
ATOM 2396 O O . PRO A 1 305 ? -7.685 1.483 -7.036 1.00 95.12 305 PRO A O 1
ATOM 2399 N N . ARG A 1 306 ? -7.703 3.139 -8.549 1.00 91.12 306 ARG A N 1
ATOM 2400 C CA . ARG A 1 306 ? -7.361 2.271 -9.689 1.00 91.12 306 ARG A CA 1
ATOM 2401 C C . ARG A 1 306 ? -5.981 1.634 -9.543 1.00 91.12 306 ARG A C 1
ATOM 2403 O O . ARG A 1 306 ? -5.835 0.449 -9.833 1.00 91.12 306 ARG A O 1
ATOM 2410 N N . ALA A 1 307 ? -4.990 2.394 -9.079 1.00 89.25 307 ALA A N 1
ATOM 2411 C CA . ALA A 1 307 ? -3.653 1.864 -8.826 1.00 89.25 307 ALA A CA 1
ATOM 2412 C C . ALA A 1 307 ? -3.659 0.791 -7.721 1.00 89.25 307 ALA A C 1
ATOM 2414 O O . ALA A 1 307 ? -3.009 -0.244 -7.868 1.00 89.25 307 ALA A O 1
ATOM 2415 N N . LEU A 1 308 ? -4.441 0.993 -6.656 1.00 92.00 308 LEU A N 1
ATOM 2416 C CA . LEU A 1 308 ? -4.592 0.021 -5.570 1.00 92.00 308 LEU A CA 1
ATOM 2417 C C . LEU A 1 308 ? -5.354 -1.239 -6.000 1.00 92.00 308 LEU A C 1
ATOM 2419 O O . LEU A 1 308 ? -4.934 -2.336 -5.646 1.00 92.00 308 LEU A O 1
ATOM 2423 N N . ILE A 1 309 ? -6.415 -1.110 -6.805 1.00 89.94 309 ILE A N 1
ATOM 2424 C CA . ILE A 1 309 ? -7.139 -2.260 -7.379 1.00 89.94 309 ILE A CA 1
ATOM 2425 C C . ILE A 1 309 ? -6.180 -3.136 -8.193 1.00 89.94 309 ILE A C 1
ATOM 2427 O O . ILE A 1 309 ? -6.140 -4.353 -8.012 1.00 89.94 309 ILE A O 1
ATOM 2431 N N . ALA A 1 310 ? -5.369 -2.518 -9.058 1.00 84.00 310 ALA A N 1
ATOM 2432 C CA . ALA A 1 310 ? -4.387 -3.241 -9.860 1.00 84.00 310 ALA A CA 1
ATOM 2433 C C . ALA A 1 310 ? -3.370 -3.984 -8.973 1.00 84.00 310 ALA A C 1
ATOM 2435 O O . ALA A 1 310 ? -3.065 -5.150 -9.222 1.00 84.00 310 ALA A O 1
ATOM 2436 N N . ALA A 1 311 ? -2.902 -3.345 -7.897 1.00 86.12 311 ALA A N 1
ATOM 2437 C CA . ALA A 1 311 ? -2.009 -3.975 -6.930 1.00 86.12 311 ALA A CA 1
ATOM 2438 C C . ALA A 1 311 ? -2.666 -5.152 -6.188 1.00 86.12 311 ALA A C 1
ATOM 2440 O O . ALA A 1 311 ? -2.045 -6.205 -6.052 1.00 86.12 311 ALA A O 1
ATOM 2441 N N . PHE A 1 312 ? -3.912 -5.014 -5.722 1.00 83.75 312 PHE A N 1
ATOM 2442 C CA . PHE A 1 312 ? -4.623 -6.077 -5.000 1.00 83.75 312 PHE A CA 1
ATOM 2443 C C . PHE A 1 312 ? -4.848 -7.319 -5.852 1.00 83.75 312 PHE A C 1
ATOM 2445 O O . PHE A 1 312 ? -4.601 -8.424 -5.370 1.00 83.75 312 PHE A O 1
ATOM 2452 N N . ASN A 1 313 ? -5.222 -7.143 -7.120 1.00 77.00 313 ASN A N 1
ATOM 2453 C CA . ASN A 1 313 ? -5.460 -8.259 -8.035 1.00 77.00 313 ASN A CA 1
ATOM 2454 C C . ASN A 1 313 ? -4.208 -9.117 -8.279 1.00 77.00 313 ASN A C 1
ATOM 2456 O O . ASN A 1 313 ? -4.329 -10.303 -8.560 1.00 77.00 313 ASN A O 1
ATOM 2460 N N . ILE A 1 314 ? -3.011 -8.538 -8.151 1.00 73.75 314 ILE A N 1
ATOM 2461 C CA . ILE A 1 314 ? -1.744 -9.268 -8.305 1.00 73.75 314 ILE A CA 1
ATOM 2462 C C . ILE A 1 314 ? -1.232 -9.808 -6.967 1.00 73.75 314 ILE A C 1
ATOM 2464 O O . ILE A 1 314 ? -0.649 -10.892 -6.920 1.00 73.75 314 ILE A O 1
ATOM 2468 N N . ARG A 1 315 ? -1.463 -9.094 -5.856 1.00 67.69 315 ARG A N 1
ATOM 2469 C CA . ARG A 1 315 ? -1.001 -9.523 -4.525 1.00 67.69 315 ARG A CA 1
ATOM 2470 C C . ARG A 1 315 ? -1.805 -10.681 -3.935 1.00 67.69 315 ARG A C 1
ATOM 2472 O O . ARG A 1 315 ? -1.250 -11.415 -3.119 1.00 67.69 315 ARG A O 1
ATOM 2479 N N . SER A 1 316 ? -3.072 -10.846 -4.317 1.00 61.47 316 SER A N 1
ATOM 2480 C CA . SER A 1 316 ? -3.978 -11.860 -3.755 1.00 61.47 316 SER A CA 1
ATOM 2481 C C . SER A 1 316 ? -3.634 -13.307 -4.139 1.00 61.47 316 SER A C 1
ATOM 2483 O O . SER A 1 316 ? -4.196 -14.235 -3.559 1.00 61.47 316 SER A O 1
ATOM 2485 N N . GLY A 1 317 ? -2.697 -13.521 -5.068 1.00 61.50 317 GLY A N 1
ATOM 2486 C CA . GLY A 1 317 ? -2.223 -14.852 -5.446 1.00 61.50 317 GLY A CA 1
ATOM 2487 C C . GLY A 1 317 ? -1.427 -15.568 -4.344 1.00 61.50 317 GLY A C 1
ATOM 2488 O O . GLY A 1 317 ? -0.759 -14.948 -3.511 1.00 61.50 317 GLY A O 1
ATOM 2489 N N . VAL A 1 318 ? -1.452 -16.905 -4.379 1.00 57.50 318 VAL A N 1
ATOM 2490 C CA . VAL A 1 318 ? -0.746 -17.786 -3.422 1.00 57.50 318 VAL A CA 1
ATOM 2491 C C . VAL A 1 318 ? 0.766 -17.530 -3.407 1.00 57.50 318 VAL A C 1
ATOM 2493 O O . VAL A 1 318 ? 1.375 -17.543 -2.344 1.00 57.50 318 VAL A O 1
ATOM 2496 N N . LEU A 1 319 ? 1.352 -17.200 -4.563 1.00 56.12 319 LEU A N 1
ATOM 2497 C CA . LEU A 1 319 ? 2.781 -16.898 -4.723 1.00 56.12 319 LEU A CA 1
ATOM 2498 C C . LEU A 1 319 ? 3.215 -15.552 -4.112 1.00 56.12 319 LEU A C 1
ATOM 2500 O O . LEU A 1 319 ? 4.387 -15.192 -4.194 1.00 56.12 319 LEU A O 1
ATOM 2504 N N . HIS A 1 320 ? 2.288 -14.785 -3.529 1.00 67.19 320 HIS A N 1
ATOM 2505 C CA . HIS A 1 320 ? 2.604 -13.522 -2.874 1.00 67.19 320 HIS A CA 1
ATOM 2506 C C . HIS A 1 320 ? 1.975 -13.430 -1.478 1.00 67.19 320 HIS A C 1
ATOM 2508 O O . HIS A 1 320 ? 2.489 -14.022 -0.532 1.00 67.19 320 HIS A O 1
ATOM 2514 N N . SER A 1 321 ? 0.868 -12.700 -1.300 1.00 65.06 321 SER A N 1
ATOM 2515 C CA . SER A 1 321 ? 0.310 -12.453 0.040 1.00 65.06 321 SER A CA 1
ATOM 2516 C C . SER A 1 321 ? -0.456 -13.654 0.621 1.00 65.06 321 SER A C 1
ATOM 2518 O O . SER A 1 321 ? -0.771 -13.654 1.809 1.00 65.06 321 SER A O 1
ATOM 2520 N N . GLY A 1 322 ? -0.713 -14.699 -0.177 1.00 67.50 322 GLY A N 1
ATOM 2521 C CA . GLY A 1 322 ? -1.334 -15.946 0.284 1.00 67.50 322 GLY A CA 1
ATOM 2522 C C . GLY A 1 322 ? -0.421 -16.863 1.111 1.00 67.50 322 GLY A C 1
ATOM 2523 O O . GLY A 1 322 ? -0.933 -17.713 1.837 1.00 67.50 322 GLY A O 1
ATOM 2524 N N . ALA A 1 323 ? 0.903 -16.670 1.069 1.00 72.94 323 ALA A N 1
ATOM 2525 C CA . ALA A 1 323 ? 1.865 -17.559 1.728 1.00 72.94 323 ALA A CA 1
ATOM 2526 C C . ALA A 1 323 ? 1.665 -17.657 3.252 1.00 72.94 323 ALA A C 1
ATOM 2528 O O . ALA A 1 323 ? 1.717 -18.747 3.809 1.00 72.94 323 ALA A O 1
ATOM 2529 N N . ILE A 1 324 ? 1.360 -16.545 3.936 1.00 75.88 324 ILE A N 1
ATOM 2530 C CA . ILE A 1 324 ? 1.119 -16.554 5.392 1.00 75.88 324 ILE A CA 1
ATOM 2531 C C . ILE A 1 324 ? -0.106 -17.404 5.737 1.00 75.88 324 ILE A C 1
ATOM 2533 O O . ILE A 1 324 ? -0.068 -18.179 6.692 1.00 75.88 324 ILE A O 1
ATOM 2537 N N . ARG A 1 325 ? -1.191 -17.282 4.960 1.00 75.38 325 ARG A N 1
ATOM 2538 C CA . ARG A 1 325 ? -2.401 -18.090 5.160 1.00 75.38 325 ARG A CA 1
ATOM 2539 C C . ARG A 1 325 ? -2.080 -19.574 5.017 1.00 75.38 325 ARG A C 1
ATOM 2541 O O . ARG A 1 325 ? -2.516 -20.357 5.854 1.00 75.38 325 ARG A O 1
ATOM 2548 N N . GLU A 1 326 ? -1.302 -19.932 4.002 1.00 75.06 326 GLU A N 1
ATOM 2549 C CA . GLU A 1 326 ? -0.889 -21.312 3.759 1.00 75.06 326 GLU A CA 1
ATOM 2550 C C . GLU A 1 326 ? -0.005 -21.845 4.896 1.00 75.06 326 GLU A C 1
ATOM 2552 O O . GLU A 1 326 ? -0.310 -22.888 5.469 1.00 75.06 326 GLU A O 1
ATOM 2557 N N . CYS A 1 327 ? 1.009 -21.090 5.333 1.00 73.75 327 CYS A N 1
ATOM 2558 C CA . CYS A 1 327 ? 1.842 -21.460 6.482 1.00 73.75 327 CYS A CA 1
ATOM 2559 C C . CYS A 1 327 ? 1.011 -21.658 7.759 1.00 73.75 327 CYS A C 1
ATOM 2561 O O . CYS A 1 327 ? 1.217 -22.621 8.504 1.00 73.75 327 CYS A O 1
ATOM 2563 N N . MET A 1 328 ? 0.041 -20.775 8.015 1.00 78.75 328 MET A N 1
ATOM 2564 C CA . MET A 1 328 ? -0.867 -20.895 9.159 1.00 78.75 328 MET A CA 1
ATOM 2565 C C . MET A 1 328 ? -1.784 -22.115 9.037 1.00 78.75 328 MET A C 1
ATOM 2567 O O . MET A 1 328 ? -2.019 -22.811 10.025 1.00 78.75 328 MET A O 1
ATOM 2571 N N . GLN A 1 329 ? -2.278 -22.415 7.835 1.00 77.62 329 GLN A N 1
ATOM 2572 C CA . GLN A 1 329 ? -3.110 -23.585 7.567 1.00 77.62 329 GLN A CA 1
ATOM 2573 C C . GLN A 1 329 ? -2.323 -24.890 7.742 1.00 77.62 329 GLN A C 1
ATOM 2575 O O . GLN A 1 329 ? -2.817 -25.820 8.386 1.00 77.62 329 GLN A O 1
ATOM 2580 N N . GLN A 1 330 ? -1.083 -24.943 7.256 1.00 78.81 330 GLN A N 1
ATOM 2581 C CA . GLN A 1 330 ? -0.171 -26.072 7.449 1.00 78.81 330 GLN A CA 1
ATOM 2582 C C . GLN A 1 330 ? 0.162 -26.274 8.928 1.00 78.81 330 GLN A C 1
ATOM 2584 O O . GLN A 1 330 ? 0.029 -27.385 9.442 1.00 78.81 330 GLN A O 1
ATOM 2589 N N . THR A 1 331 ? 0.497 -25.194 9.640 1.00 80.25 331 THR A N 1
ATOM 2590 C CA . THR A 1 331 ? 0.768 -25.230 11.085 1.00 80.25 331 THR A CA 1
ATOM 2591 C C . THR A 1 331 ? -0.454 -25.724 11.860 1.00 80.25 331 THR A C 1
ATOM 2593 O O . THR A 1 331 ? -0.344 -26.615 12.699 1.00 80.25 331 THR A O 1
ATOM 2596 N N . SER A 1 332 ? -1.646 -25.205 11.549 1.0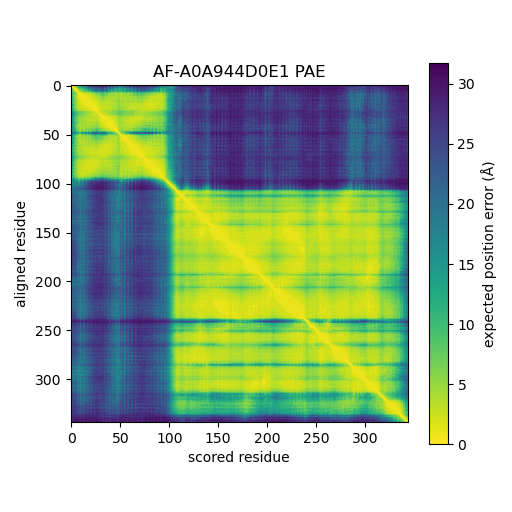0 78.50 332 SER A N 1
ATOM 2597 C CA . SER A 1 332 ? -2.892 -25.638 12.188 1.00 78.50 332 SER A CA 1
ATOM 2598 C C . SER A 1 332 ? -3.193 -27.114 11.918 1.00 78.50 332 SER A C 1
ATOM 2600 O O . SER A 1 332 ? -3.571 -27.844 12.833 1.00 78.50 332 SER A O 1
ATOM 2602 N N . THR A 1 333 ? -2.978 -27.571 10.683 1.00 79.38 333 THR A N 1
ATOM 2603 C CA . THR A 1 333 ? -3.154 -28.976 10.294 1.00 79.38 333 THR A CA 1
ATOM 2604 C C . THR A 1 333 ? -2.189 -29.880 11.055 1.00 79.38 333 THR A C 1
ATOM 2606 O O . THR A 1 333 ? -2.610 -30.903 11.588 1.00 79.38 333 THR A O 1
ATOM 2609 N N . TYR A 1 334 ? -0.918 -29.483 11.176 1.00 78.69 334 TYR A N 1
ATOM 2610 C CA . TYR A 1 334 ? 0.083 -30.214 11.950 1.00 78.69 334 TYR A CA 1
ATOM 2611 C C . TYR A 1 334 ? -0.320 -30.338 13.423 1.00 78.69 334 TYR A C 1
ATOM 2613 O O . TYR A 1 334 ? -0.402 -31.454 13.935 1.00 78.69 334 TYR A O 1
ATOM 2621 N N . LEU A 1 335 ? -0.672 -29.223 14.074 1.00 80.19 335 LEU A N 1
ATOM 2622 C CA . LEU A 1 335 ? -1.107 -29.207 15.476 1.00 80.19 335 LEU A CA 1
ATOM 2623 C C . LEU A 1 335 ? -2.352 -30.076 15.722 1.00 80.19 335 LEU A C 1
ATOM 2625 O O . LEU A 1 335 ? -2.491 -30.668 16.787 1.00 80.19 335 LEU A O 1
ATOM 2629 N N . ARG A 1 336 ? -3.249 -30.181 14.734 1.00 81.31 336 ARG A N 1
ATOM 2630 C CA . ARG A 1 336 ? -4.459 -31.018 14.802 1.00 81.31 336 ARG A CA 1
ATOM 2631 C C . ARG A 1 336 ? -4.228 -32.479 14.417 1.00 81.31 336 ARG A C 1
ATOM 2633 O O . ARG A 1 336 ? -5.094 -33.306 14.672 1.00 81.31 336 ARG A O 1
ATOM 2640 N N . SER A 1 337 ? -3.093 -32.806 13.801 1.00 79.38 337 SER A N 1
ATOM 2641 C CA . SER A 1 337 ? -2.830 -34.147 13.263 1.00 79.38 337 SER A CA 1
ATOM 2642 C C . SER A 1 337 ? -2.506 -35.205 14.324 1.00 79.38 337 SER A C 1
ATOM 2644 O O . SER A 1 337 ? -2.393 -36.378 13.981 1.00 79.38 337 SER A O 1
ATOM 2646 N N . GLY A 1 338 ? -2.322 -34.811 15.590 1.00 65.88 338 GLY A N 1
ATOM 2647 C CA . GLY A 1 338 ? -1.985 -35.729 16.685 1.00 65.88 338 GLY A CA 1
ATOM 2648 C C . GLY A 1 338 ? -0.600 -36.377 16.568 1.00 65.88 338 GLY A C 1
ATOM 2649 O O . GLY A 1 338 ? -0.290 -37.287 17.330 1.00 65.88 338 GLY A O 1
ATOM 2650 N N . LYS A 1 339 ? 0.240 -35.936 15.620 1.00 70.25 339 LYS A N 1
ATOM 2651 C CA . LYS A 1 339 ? 1.624 -36.403 15.492 1.00 70.25 339 LYS A CA 1
ATOM 2652 C C . LYS A 1 339 ? 2.434 -35.914 16.692 1.00 70.25 339 LYS A C 1
ATOM 2654 O O . LYS A 1 339 ? 2.513 -34.710 16.928 1.00 70.25 339 LYS A O 1
ATOM 2659 N N . GLU A 1 340 ? 3.031 -36.844 17.437 1.00 59.34 340 GLU A N 1
ATOM 2660 C CA . GLU A 1 340 ? 3.938 -36.515 18.537 1.00 59.34 340 GLU A CA 1
ATOM 2661 C C . GLU A 1 340 ? 5.076 -35.619 18.038 1.00 59.34 340 GLU A C 1
ATOM 2663 O O . GLU A 1 340 ? 5.740 -35.926 17.041 1.00 59.34 340 GLU A O 1
ATOM 2668 N N . LEU A 1 341 ? 5.319 -34.522 18.760 1.00 56.75 341 LEU A N 1
ATOM 2669 C CA . LEU A 1 341 ? 6.546 -33.744 18.645 1.00 56.75 341 LEU A CA 1
ATOM 2670 C C . LEU A 1 341 ? 7.696 -34.640 19.111 1.00 56.75 341 LEU A C 1
ATOM 2672 O O . LEU A 1 341 ? 8.031 -34.678 20.291 1.00 56.75 341 LEU A O 1
ATOM 2676 N N . ARG A 1 342 ? 8.286 -35.406 18.190 1.00 52.41 342 ARG A N 1
ATOM 2677 C CA . ARG A 1 342 ? 9.583 -36.029 18.448 1.00 52.41 342 ARG A CA 1
ATOM 2678 C C . ARG A 1 342 ? 10.564 -34.882 18.650 1.00 52.41 342 ARG A C 1
ATOM 2680 O O . ARG A 1 342 ? 10.744 -34.094 17.728 1.00 52.41 342 ARG A O 1
ATOM 2687 N N . ASN A 1 343 ? 11.090 -34.771 19.869 1.00 42.41 343 ASN A N 1
ATOM 2688 C CA . ASN A 1 343 ? 12.030 -33.735 20.293 1.00 42.41 343 ASN A CA 1
ATOM 2689 C C . ASN A 1 343 ? 13.053 -33.448 19.180 1.00 42.41 343 ASN A C 1
ATOM 2691 O O . ASN A 1 343 ? 13.815 -34.345 18.812 1.00 42.41 343 ASN A O 1
ATOM 2695 N N . ILE A 1 344 ? 13.004 -32.229 18.636 1.00 43.47 344 ILE A N 1
ATOM 2696 C CA . ILE A 1 344 ? 14.044 -31.654 17.774 1.00 43.47 344 ILE A CA 1
ATOM 2697 C C . ILE A 1 344 ? 15.046 -30.954 18.680 1.00 43.47 344 ILE A C 1
ATOM 2699 O O . ILE A 1 344 ? 14.576 -30.221 19.583 1.00 43.47 344 ILE A O 1
#

Foldseek 3Di:
DQPPLQVVLLVLLVVLLVVLVVLCVVVVNCPPVQVVVLNVVSVVLSQQDDDLVVSLVSLVVSLVSVLVVCVVVVNNVSNVVSNVSSVVSNVVNVVSVPDVRDPPPLPCWDDDPNWIDHLNHTLVVLLPDPFLLQSVCSSVVHHDPLLSVLLLVLLVLLLDDDPVLLVLLVVCLVVVHDLLVSLLVLLVVVVVVVPWFFLVQLDQDPPDDPVSNVVSVSVVSSVVSSSLSNSLNSCLSNVAPPQQDQVQADPDDHSLSSSCSRSVHDDDPVRSSVSSSVCSSVVDDRCPPLNVQLVVCSVVRHTNSVSNSSSSVVQVDCVHVVVVVVVVVVVVCVVVVPDDPPDD

Sequence (344 aa):
MKSRSNIVWKSIVIDTYRKIVDMLAAHSVLEDPIIHELHIRIIDLVNSNHNQQLFNERAKEINRQLKERLCSLGNIRLSQEITGVIVSSRELIQGTNSHNTRPVEFAQSRVQDGSISLGGLVMREFVRENDYYVATLLLMNENSPDALTAAKKAYSEGSQLNAKEVEIIERAQRDRWAIPETLTTMLVEQQVRGRFPSVQEYEHLPGLSPIENQRRKLGAVRDAYFLIGKLFSSIALFSYEGKYDTARVSKNADPITALLQAAGKECTAAQIHAVHTIALAHSSHGLNSGELTAQLAGSVRATFPRALIAAFNIRSGVLHSGAIRECMQQTSTYLRSGKELRNI

Secondary structure (DSSP, 8-state):
--SHHHHHHHHHHHHHHHHHHHHHHHTT-TTSHHHHHHHHHHHHHHHS-S-HHHHHHHHHHHHHHHHHHHHHTT-HHHHHHHHHHHHHHHHHHHHTTSS--------SEEEETTEEEETTEEHHHHTT-S-HHHHHHHHTT---HHHHHHHHHHHHHHH---HHHHHHHHHHHHTT--HHHHHHHHHHHHHHTT-PPBGGGGS--TTS-HHHHHHHHHHHHHHHHHHHHHHHHHHHHHHSTTT--GGGS-TT--HHHHHHHHTT----HHHHHHHHHHHHHTS--SS-HHHHHHHHHHHTT-BHHHHHHHHHHHHTSTTTTTHHHHHHHHHHHHHHTT------

Radius of gyration: 23.92 Å; Cα contacts (8 Å, |Δi|>4): 354; chains: 1; bounding box: 53×64×58 Å

pLDDT: mean 80.31, std 14.56, range [28.56, 97.38]

Mean predicted aligned error: 13.89 Å